Protein AF-A0A954WGR3-F1 (afdb_monomer_lite)

Secondary structure (DSSP, 8-state):
------S--S-EEEE-TTS-EEEEE--HHHHH-------EEEESTT--EE-SSPP---EEEEEEEEEEEEEE-TTS--EE-TTHHHH--B-EEEEEEEEEEEESSSSSSEEEEEETT---EEEETT-SSEEEE-TT--EEEEE-TTPPTT-EEEEEEEEEEEEESSTTSS-EE----S-EEEE-TTT--EEEEE-TT--B-EEEEEEETT-S-HHHHHHHHHHHHTTTT---HHHHHHHHHHHHHHHHHHHHHHHHHHHHHHHHHHHHHHHHHHHHHHHHHHHHHHHHHHHHHHHHHHHHHHHHHHHHHHHHHHHHHHHHS-GGGG--

Foldseek 3Di:
DADDDDWDPDFDWDQDPVRDIFGQDDTVCLQFFFFPWDDKAKFDDQQKGAAPDDWQDFFKFKKFKAWADKDKAPDFQKDAAPCQRHQFWFAAAWPLKKKFWFDPPLALAKGWIAIPPADTDIDGLVQRFDWHAHPVGGIGTIRSVGGHRRDGGMMTMHIKIWIERQVVPDTDIQPLASWDWHAHPVPRIIGTINRVRRTTGDMMMMGGQRRYTNVSLVVQLVCLVVVVVVDDPVVSVVSNVSSVVSNVSSVVSNVVVVVSSVVSVVVVVVVVVVVVVVVVVVVVVVVVVVVVVVVVVVVVVVVVVVVVVVVVVVVVVVVVPPPVVVPD

Radius of gyration: 45.19 Å; chains: 1; bounding box: 111×29×151 Å

Structure (mmCIF, N/CA/C/O backbone):
data_AF-A0A954WGR3-F1
#
_entry.id   AF-A0A954WGR3-F1
#
loop_
_atom_site.group_PDB
_atom_site.id
_atom_site.type_symbol
_atom_site.label_atom_id
_atom_site.label_alt_id
_atom_site.label_comp_id
_atom_site.label_asym_id
_atom_site.label_entity_id
_atom_site.label_seq_id
_atom_site.pdbx_PDB_ins_code
_atom_site.Cartn_x
_atom_site.Cartn_y
_atom_site.Cartn_z
_atom_site.occupancy
_atom_site.B_iso_or_equiv
_atom_site.auth_seq_id
_atom_site.auth_comp_id
_atom_site.auth_asym_id
_atom_site.auth_atom_id
_atom_site.pdbx_PDB_model_num
ATOM 1 N N . ALA A 1 1 ? 3.425 -11.396 11.056 1.00 39.94 1 ALA A N 1
ATOM 2 C CA . ALA A 1 1 ? 2.642 -12.042 12.135 1.00 39.94 1 ALA A CA 1
ATOM 3 C C . ALA A 1 1 ? 1.707 -11.014 12.764 1.00 39.94 1 ALA A C 1
ATOM 5 O O . ALA A 1 1 ? 2.189 -10.100 13.430 1.00 39.94 1 ALA A O 1
ATOM 6 N N . SER A 1 2 ? 0.406 -11.120 12.487 1.00 47.09 2 SER A N 1
ATOM 7 C CA . SER A 1 2 ? -0.645 -10.283 13.078 1.00 47.09 2 SER A CA 1
ATOM 8 C C . SER A 1 2 ? -0.845 -10.652 14.549 1.00 47.09 2 SER A C 1
ATOM 10 O O . SER A 1 2 ? -0.952 -11.840 14.871 1.00 47.09 2 SER A O 1
ATOM 12 N N . VAL A 1 3 ? -0.900 -9.668 15.447 1.00 57.84 3 VAL A N 1
ATOM 13 C CA . VAL A 1 3 ? -1.243 -9.923 16.850 1.00 57.84 3 VAL A CA 1
ATOM 14 C C . VAL A 1 3 ? -2.754 -10.127 16.923 1.00 57.84 3 VAL A C 1
ATOM 16 O O . VAL A 1 3 ? -3.523 -9.247 16.559 1.00 57.84 3 VAL A O 1
ATOM 19 N N . ARG A 1 4 ? -3.200 -11.311 17.351 1.00 60.81 4 ARG A N 1
ATOM 20 C CA . ARG A 1 4 ? -4.626 -11.586 17.553 1.00 60.81 4 ARG A CA 1
ATOM 21 C C . ARG A 1 4 ? -4.937 -11.471 19.035 1.00 60.81 4 ARG A C 1
ATOM 23 O O . ARG A 1 4 ? -4.489 -12.303 19.821 1.00 60.81 4 ARG A O 1
ATOM 30 N N . TYR A 1 5 ? -5.709 -10.455 19.404 1.00 64.75 5 TYR A N 1
ATOM 31 C CA . TYR A 1 5 ? -6.228 -10.327 20.761 1.00 64.75 5 TYR A CA 1
ATOM 32 C C . TYR A 1 5 ? -7.053 -11.573 21.137 1.00 64.75 5 TYR A C 1
ATOM 34 O O . TYR A 1 5 ? -7.952 -11.975 20.396 1.00 64.75 5 TYR A O 1
ATOM 42 N N . GLN A 1 6 ? -6.733 -12.191 22.278 1.00 61.72 6 GLN A N 1
ATOM 43 C CA . GLN A 1 6 ? -7.451 -13.334 22.851 1.00 61.72 6 GLN A CA 1
ATOM 44 C C . GLN A 1 6 ? -7.994 -12.965 24.233 1.00 61.72 6 GLN A C 1
ATOM 46 O O . GLN A 1 6 ? -7.444 -13.365 25.255 1.00 61.72 6 GLN A O 1
ATOM 51 N N . GLY A 1 7 ? -9.062 -12.177 24.281 1.00 63.97 7 GLY A N 1
ATOM 52 C CA . GLY A 1 7 ? -9.736 -11.888 25.544 1.00 63.97 7 GLY A CA 1
ATOM 53 C C . GLY A 1 7 ? -11.246 -11.848 25.413 1.00 63.97 7 GLY A C 1
ATOM 54 O O . GLY A 1 7 ? -11.808 -12.334 24.431 1.00 63.97 7 GLY A O 1
ATOM 55 N N . ALA A 1 8 ? -11.909 -11.332 26.446 1.00 63.97 8 ALA A N 1
ATOM 56 C CA . ALA A 1 8 ? -13.362 -11.337 26.518 1.00 63.97 8 ALA A CA 1
ATOM 57 C C . ALA A 1 8 ? -13.964 -10.511 25.372 1.00 63.97 8 ALA A C 1
ATOM 59 O O . ALA A 1 8 ? -13.593 -9.355 25.181 1.00 63.97 8 ALA A O 1
ATOM 60 N N . ASN A 1 9 ? -14.907 -11.115 24.643 1.00 63.75 9 ASN A N 1
ATOM 61 C CA . ASN A 1 9 ? -15.626 -10.505 23.515 1.00 63.75 9 ASN A CA 1
ATOM 62 C C . ASN A 1 9 ? -17.084 -10.163 23.862 1.00 63.75 9 ASN A C 1
ATOM 64 O O . ASN A 1 9 ? -17.840 -9.735 22.994 1.00 63.75 9 ASN A O 1
ATOM 68 N N . ILE A 1 10 ? -17.486 -10.411 25.109 1.00 62.50 10 ILE A N 1
ATOM 69 C CA . ILE A 1 10 ? -18.853 -10.261 25.601 1.00 62.50 10 ILE A CA 1
ATOM 70 C C . ILE A 1 10 ? -18.821 -9.234 26.726 1.00 62.50 10 ILE A C 1
ATOM 72 O O . ILE A 1 10 ? -18.030 -9.380 27.660 1.00 62.50 10 ILE A O 1
ATOM 76 N N . ARG A 1 11 ? -19.669 -8.206 26.627 1.00 67.69 11 ARG A N 1
ATOM 77 C CA . ARG A 1 11 ? -19.902 -7.284 27.738 1.00 67.69 11 ARG A CA 1
ATOM 78 C C . ARG A 1 11 ? -20.585 -8.029 28.876 1.00 67.69 11 ARG A C 1
ATOM 80 O O . ARG A 1 11 ? -21.544 -8.765 28.650 1.00 67.69 11 ARG A O 1
ATOM 87 N N . GLY A 1 12 ? -20.111 -7.827 30.097 1.00 64.94 12 GLY A N 1
ATOM 88 C CA . GLY A 1 12 ? -20.846 -8.266 31.279 1.00 64.94 12 GLY A CA 1
ATOM 89 C C . GLY A 1 12 ? -21.925 -7.241 31.593 1.00 64.94 12 GLY A C 1
ATOM 90 O O . GLY A 1 12 ? -21.593 -6.078 31.787 1.00 64.94 12 GLY A O 1
ATOM 91 N N . THR A 1 13 ? -23.188 -7.650 31.656 1.00 69.81 13 THR A N 1
ATOM 92 C CA . THR A 1 13 ? -24.300 -6.776 32.056 1.00 69.81 13 THR A CA 1
ATOM 93 C C . THR A 1 13 ? -24.925 -7.298 33.340 1.00 69.81 13 THR A C 1
ATOM 95 O O . THR A 1 13 ? -25.226 -8.488 33.439 1.00 69.81 13 THR A O 1
ATOM 98 N N . ILE A 1 14 ? -25.166 -6.418 34.306 1.00 67.31 14 ILE A N 1
ATOM 99 C CA . ILE A 1 14 ? -25.937 -6.725 35.509 1.00 67.31 14 ILE A CA 1
ATOM 100 C C . ILE A 1 14 ? -27.328 -6.128 35.319 1.00 67.31 14 ILE A C 1
ATOM 102 O O . ILE A 1 14 ? -27.492 -4.911 35.263 1.00 67.31 14 ILE A O 1
ATOM 106 N N . THR A 1 15 ? -28.343 -6.981 35.200 1.00 62.38 15 THR A N 1
ATOM 107 C CA . THR A 1 15 ? -29.739 -6.538 35.132 1.00 62.38 15 THR A CA 1
ATOM 108 C C . THR A 1 15 ? -30.273 -6.338 36.545 1.00 62.38 15 THR A C 1
ATOM 110 O O . THR A 1 15 ? -30.294 -7.267 37.351 1.00 62.38 15 THR A O 1
ATOM 113 N N . THR A 1 16 ? -30.708 -5.120 36.852 1.00 63.44 16 THR A N 1
ATOM 114 C CA . THR A 1 16 ? -31.350 -4.788 38.128 1.00 63.44 16 THR A CA 1
ATOM 115 C C . THR A 1 16 ? -32.845 -5.121 38.091 1.00 63.44 16 THR A C 1
ATOM 117 O O . THR A 1 16 ? -33.466 -5.199 37.028 1.00 63.44 16 THR A O 1
ATOM 120 N N . THR A 1 17 ? -33.454 -5.302 39.263 1.00 53.59 17 THR A N 1
ATOM 121 C CA . THR A 1 17 ? -34.867 -5.688 39.448 1.00 53.59 17 THR A CA 1
ATOM 122 C C . THR A 1 17 ? -35.885 -4.694 38.871 1.00 53.59 17 THR A C 1
ATOM 124 O O . THR A 1 17 ? -37.052 -5.048 38.729 1.00 53.59 17 THR A O 1
ATOM 127 N N . SER A 1 18 ? -35.469 -3.477 38.501 1.00 56.28 18 SER A N 1
ATOM 128 C CA . SER A 1 18 ? -36.304 -2.465 37.835 1.00 56.28 18 SER A CA 1
ATOM 129 C C . SER A 1 18 ? -36.232 -2.503 36.300 1.00 56.28 18 SER A C 1
ATOM 131 O O . SER A 1 18 ? -36.841 -1.663 35.640 1.00 56.28 18 SER A O 1
ATOM 133 N N . GLY A 1 19 ? -35.493 -3.454 35.715 1.00 55.12 19 GLY A N 1
ATOM 134 C CA . GLY A 1 19 ? -35.286 -3.555 34.266 1.00 55.12 19 GLY A CA 1
ATOM 135 C C . GLY A 1 19 ? -34.152 -2.675 33.726 1.00 55.12 19 GLY A C 1
ATOM 136 O O . GLY A 1 19 ? -33.850 -2.745 32.536 1.00 55.12 19 GLY A O 1
ATOM 137 N N . ALA A 1 20 ? -33.483 -1.886 34.576 1.00 56.47 20 ALA A N 1
ATOM 138 C CA . ALA A 1 20 ? -32.269 -1.169 34.195 1.00 56.47 20 ALA A CA 1
ATOM 139 C C . ALA A 1 20 ? -31.078 -2.141 34.154 1.00 56.47 20 ALA A C 1
ATOM 141 O O . ALA A 1 20 ? -30.827 -2.861 35.123 1.00 56.47 20 ALA A O 1
ATOM 142 N N . SER A 1 21 ? -30.358 -2.181 33.032 1.00 59.25 21 SER A N 1
ATOM 143 C CA . SER A 1 21 ? -29.122 -2.960 32.897 1.00 59.25 21 SER A CA 1
ATOM 144 C C . SER A 1 21 ? -27.917 -2.046 33.055 1.00 59.25 21 SER A C 1
ATOM 146 O O . SER A 1 21 ? -27.887 -0.965 32.472 1.00 59.25 21 SER A O 1
ATOM 148 N N . ILE A 1 22 ? -26.949 -2.483 33.854 1.00 65.38 22 ILE A N 1
ATOM 149 C CA . ILE A 1 22 ? -25.690 -1.784 34.094 1.00 65.38 22 ILE A CA 1
ATOM 150 C C . ILE A 1 22 ? -24.572 -2.585 33.425 1.00 65.38 22 ILE A C 1
ATOM 152 O O . ILE A 1 22 ? -24.400 -3.772 33.715 1.00 65.38 22 ILE A O 1
ATOM 156 N N . ASP A 1 23 ? -23.819 -1.944 32.533 1.00 68.06 23 ASP A N 1
ATOM 157 C CA . ASP A 1 23 ? -22.647 -2.542 31.894 1.00 68.06 23 ASP A CA 1
ATOM 158 C C . ASP A 1 23 ? -21.524 -2.656 32.940 1.00 68.06 23 ASP A C 1
ATOM 160 O O . ASP A 1 23 ? -20.954 -1.670 33.390 1.00 68.06 23 ASP A O 1
ATOM 164 N N . SER A 1 24 ? -21.229 -3.878 33.376 1.00 65.00 24 SER A N 1
ATOM 165 C CA . SER A 1 24 ? -20.269 -4.183 34.442 1.00 65.00 24 SER A CA 1
ATOM 166 C C . SER A 1 24 ? -18.859 -4.462 33.918 1.00 65.00 24 SER A C 1
ATOM 168 O O . SER A 1 24 ? -17.897 -4.304 34.669 1.00 65.00 24 SER A O 1
ATOM 170 N N . LEU A 1 25 ? -18.714 -4.917 32.668 1.00 68.62 25 LEU A N 1
ATOM 171 C CA . LEU A 1 25 ? -17.423 -5.310 32.098 1.00 68.62 25 LEU A CA 1
ATOM 172 C C . LEU A 1 25 ? -17.326 -4.893 30.631 1.00 68.62 25 LEU A C 1
ATOM 174 O O . LEU A 1 25 ? -18.066 -5.405 29.788 1.00 68.62 25 LEU A O 1
ATOM 178 N N . TYR A 1 26 ? -16.360 -4.024 30.336 1.00 74.69 26 TYR A N 1
ATOM 179 C CA . TYR A 1 26 ? -15.948 -3.709 28.972 1.00 74.69 26 TYR A CA 1
ATOM 180 C C . TYR A 1 26 ? -15.096 -4.843 28.408 1.00 74.69 26 TYR A C 1
ATOM 182 O O . TYR A 1 26 ? -14.274 -5.447 29.102 1.00 74.69 26 TYR A O 1
ATOM 190 N N . THR A 1 27 ? -15.276 -5.130 27.125 1.00 80.06 27 THR A N 1
ATOM 191 C CA . THR A 1 27 ? -14.452 -6.112 26.423 1.00 80.06 27 THR A CA 1
ATOM 192 C C . THR A 1 27 ? -13.062 -5.536 26.191 1.00 80.06 27 THR A C 1
ATOM 194 O O . THR A 1 27 ? -12.911 -4.351 25.902 1.00 80.06 27 THR A O 1
ATOM 197 N N . GLY A 1 28 ? -12.008 -6.354 26.243 1.00 75.50 28 GLY A N 1
ATOM 198 C CA . GLY A 1 28 ? -10.681 -5.814 25.931 1.00 75.50 28 GLY A CA 1
ATOM 199 C C . GLY A 1 28 ? -10.523 -5.435 24.458 1.00 75.50 28 GLY A C 1
ATOM 200 O O . GLY A 1 28 ? -9.640 -4.654 24.130 1.00 75.50 28 GLY A O 1
ATOM 201 N N . ARG A 1 29 ? -11.426 -5.886 23.578 1.00 76.62 29 ARG A N 1
ATOM 202 C CA . ARG A 1 29 ? -11.559 -5.304 22.241 1.00 76.62 29 ARG A CA 1
ATOM 203 C C . ARG A 1 29 ? -11.936 -3.824 22.310 1.00 76.62 29 ARG A C 1
ATOM 205 O O . ARG A 1 29 ? -11.296 -3.027 21.649 1.00 76.62 29 ARG A O 1
ATOM 212 N N . GLU A 1 30 ? -12.919 -3.444 23.117 1.00 79.00 30 GLU A N 1
ATOM 213 C CA . GLU A 1 30 ? -13.289 -2.029 23.282 1.00 79.00 30 GLU A CA 1
ATOM 214 C C . GLU A 1 30 ? -12.153 -1.217 23.904 1.00 79.00 30 GLU A C 1
ATOM 216 O O . GLU A 1 30 ? -11.924 -0.079 23.510 1.00 79.00 30 GLU A O 1
ATOM 221 N N . ILE A 1 31 ? -11.393 -1.823 24.820 1.00 82.56 31 ILE A N 1
ATOM 222 C CA . ILE A 1 31 ? -10.270 -1.164 25.498 1.00 82.56 31 ILE A CA 1
ATOM 223 C C . ILE A 1 31 ? -9.074 -0.963 24.559 1.00 82.56 31 ILE A C 1
ATOM 225 O O . ILE A 1 31 ? -8.501 0.125 24.505 1.00 82.56 31 ILE A O 1
ATOM 229 N N . PHE A 1 32 ? -8.689 -2.001 23.816 1.00 83.25 32 PHE A N 1
ATOM 230 C CA . PHE A 1 32 ? -7.425 -2.039 23.074 1.00 83.25 32 PHE A CA 1
ATOM 231 C C . PHE A 1 32 ? -7.581 -1.903 21.553 1.00 83.25 32 PHE A C 1
ATOM 233 O O . PHE A 1 32 ? -6.576 -1.754 20.861 1.00 83.25 32 PHE A O 1
ATOM 240 N N . GLN A 1 33 ? -8.808 -1.936 21.026 1.00 77.31 33 GLN A N 1
ATOM 241 C CA . GLN A 1 33 ? -9.132 -1.744 19.607 1.00 77.31 33 GLN A CA 1
ATOM 242 C C . GLN A 1 33 ? -10.078 -0.546 19.455 1.00 77.31 33 GLN A C 1
ATOM 244 O O . GLN A 1 33 ? -11.243 -0.687 19.085 1.00 77.31 33 GLN A O 1
ATOM 249 N N . SER A 1 34 ? -9.574 0.647 19.772 1.00 67.94 34 SER A N 1
ATOM 250 C CA . SER A 1 34 ? -10.261 1.893 19.424 1.00 67.94 34 SER A CA 1
ATOM 251 C C . SER A 1 34 ? -10.003 2.211 17.961 1.00 67.94 34 SER A C 1
ATOM 253 O O . SER A 1 34 ? -8.848 2.250 17.548 1.00 67.94 34 SER A O 1
ATOM 255 N N . GLN A 1 35 ? -11.060 2.423 17.181 1.00 64.81 35 GLN A N 1
ATOM 256 C CA . GLN A 1 35 ? -10.948 2.718 15.755 1.00 64.81 35 GLN A CA 1
ATOM 257 C C . GLN A 1 35 ? -11.309 4.179 15.496 1.00 64.81 35 GLN A C 1
ATOM 259 O O . GLN A 1 35 ? -12.418 4.488 15.066 1.00 64.81 35 GLN A O 1
ATOM 264 N N . SER A 1 36 ? -10.365 5.084 15.748 1.00 78.12 36 SER A N 1
ATOM 265 C CA . SER A 1 36 ? -10.420 6.427 15.164 1.00 78.12 36 SER A CA 1
ATOM 266 C C . SER A 1 36 ? -9.626 6.389 13.863 1.00 78.12 36 SER A C 1
ATOM 268 O O . SER A 1 36 ? -8.436 6.704 13.844 1.00 78.12 36 SER A O 1
ATOM 270 N N . ARG A 1 37 ? -10.270 5.890 12.797 1.00 86.00 37 ARG A N 1
ATOM 271 C CA . ARG A 1 37 ? -9.647 5.728 11.475 1.00 86.00 37 ARG A CA 1
ATOM 272 C C . ARG A 1 37 ? -9.140 7.087 10.987 1.00 86.00 37 ARG A C 1
ATOM 274 O O . ARG A 1 37 ? -9.929 8.011 10.811 1.00 86.00 37 ARG A O 1
ATOM 281 N N . GLY A 1 38 ? -7.832 7.178 10.780 1.00 84.88 38 GLY A N 1
ATOM 282 C CA . GLY A 1 38 ? -7.187 8.277 10.074 1.00 84.88 38 GLY A CA 1
ATOM 283 C C . GLY A 1 38 ? -6.963 7.939 8.603 1.00 84.88 38 GLY A C 1
ATOM 284 O O . GLY A 1 38 ? -7.452 6.922 8.104 1.00 84.88 38 GLY A O 1
ATOM 285 N N . ASP A 1 39 ? -6.184 8.782 7.934 1.00 86.88 39 ASP A N 1
ATOM 286 C CA . ASP A 1 39 ? -5.854 8.596 6.525 1.00 86.88 39 ASP A CA 1
ATOM 287 C C . ASP A 1 39 ? -4.996 7.340 6.313 1.00 86.88 39 ASP A C 1
ATOM 289 O O . ASP A 1 39 ? -4.098 7.014 7.108 1.00 86.88 39 ASP A O 1
ATOM 293 N N . THR A 1 40 ? -5.287 6.635 5.220 1.00 91.56 40 THR A N 1
ATOM 294 C CA . THR A 1 40 ? -4.431 5.567 4.707 1.00 91.56 40 THR A CA 1
ATOM 295 C C . THR A 1 40 ? -3.154 6.183 4.157 1.00 91.56 40 THR A C 1
ATOM 297 O O . THR A 1 40 ? -3.177 7.257 3.564 1.00 91.56 40 THR A O 1
ATOM 300 N N . ILE A 1 41 ? -2.028 5.506 4.354 1.00 90.50 41 ILE A N 1
ATOM 301 C CA . ILE A 1 41 ? -0.722 5.952 3.878 1.00 90.50 41 ILE A CA 1
ATOM 302 C C . ILE A 1 41 ? -0.089 4.806 3.098 1.00 90.50 41 ILE A C 1
ATOM 304 O O . ILE A 1 41 ? -0.081 3.670 3.570 1.00 90.50 41 ILE A O 1
ATOM 308 N N . VAL A 1 42 ? 0.461 5.106 1.923 1.00 92.12 42 VAL A N 1
ATOM 309 C CA . VAL A 1 42 ? 1.245 4.162 1.119 1.00 92.12 42 VAL A CA 1
ATOM 310 C C . VAL A 1 42 ? 2.692 4.642 1.095 1.00 92.12 42 VAL A C 1
ATOM 312 O O . VAL A 1 42 ? 2.953 5.809 0.819 1.00 92.12 42 VAL A O 1
ATOM 315 N N . LEU A 1 43 ? 3.626 3.753 1.425 1.00 88.38 43 LEU A N 1
ATOM 316 C CA . LEU A 1 43 ? 5.060 4.034 1.500 1.00 88.38 43 LEU A CA 1
ATOM 317 C C . LEU A 1 43 ? 5.824 3.024 0.652 1.00 88.38 43 LEU A C 1
ATOM 319 O O . LEU A 1 43 ? 5.626 1.821 0.806 1.00 88.38 43 LEU A O 1
ATOM 323 N N . GLY A 1 44 ? 6.733 3.489 -0.195 1.00 86.69 44 GLY A N 1
ATOM 324 C CA . GLY A 1 44 ? 7.589 2.628 -1.003 1.00 86.69 44 GLY A CA 1
ATOM 325 C C . GLY A 1 44 ? 7.969 3.272 -2.329 1.00 86.69 44 GLY A C 1
ATOM 326 O O . GLY A 1 44 ? 7.461 4.326 -2.702 1.00 86.69 44 GLY A O 1
ATOM 327 N N . ASN A 1 45 ? 8.845 2.596 -3.067 1.00 87.62 45 ASN A N 1
ATOM 328 C CA . ASN A 1 45 ? 9.447 3.140 -4.289 1.00 87.62 45 ASN A CA 1
ATOM 329 C C . ASN A 1 45 ? 8.722 2.698 -5.568 1.00 87.62 45 ASN A C 1
ATOM 331 O O . ASN A 1 45 ? 9.232 2.901 -6.665 1.00 87.62 45 ASN A O 1
ATOM 335 N N . THR A 1 46 ? 7.557 2.057 -5.445 1.00 92.62 46 THR A N 1
ATOM 336 C CA . THR A 1 46 ? 6.776 1.585 -6.599 1.00 92.62 46 THR A CA 1
ATOM 337 C C . THR A 1 46 ? 6.053 2.723 -7.318 1.00 92.62 46 THR A C 1
ATOM 339 O O . THR A 1 46 ? 5.729 2.582 -8.494 1.00 92.62 46 THR A O 1
ATOM 342 N N . GLY A 1 47 ? 5.808 3.841 -6.621 1.00 92.56 47 GLY A N 1
ATOM 343 C CA . GLY A 1 47 ? 4.990 4.960 -7.099 1.00 92.56 47 GLY A CA 1
ATOM 344 C C . GLY A 1 47 ? 3.488 4.798 -6.831 1.00 92.56 47 GLY A C 1
ATOM 345 O O . GLY A 1 47 ? 2.695 5.636 -7.248 1.00 92.56 47 GLY A O 1
ATOM 346 N N . ALA A 1 48 ? 3.088 3.738 -6.118 1.00 95.62 48 ALA A N 1
ATOM 347 C CA . ALA A 1 48 ? 1.710 3.561 -5.675 1.00 95.62 48 ALA A CA 1
ATOM 348 C C . ALA A 1 48 ? 1.325 4.637 -4.650 1.00 95.62 48 ALA A C 1
ATOM 350 O O . ALA A 1 48 ? 2.078 4.904 -3.711 1.00 95.62 48 ALA A O 1
ATOM 351 N N . ALA A 1 49 ? 0.132 5.207 -4.801 1.00 95.56 49 ALA A N 1
ATOM 352 C CA . ALA A 1 49 ? -0.412 6.198 -3.881 1.00 95.56 49 ALA A CA 1
ATOM 353 C C . ALA A 1 49 ? -1.802 5.786 -3.374 1.00 95.56 49 ALA A C 1
ATOM 355 O O . ALA A 1 49 ? -2.367 4.765 -3.770 1.00 95.56 49 ALA A O 1
ATOM 356 N N . VAL A 1 50 ? -2.338 6.562 -2.434 1.00 94.88 50 VAL A N 1
ATOM 357 C CA . VAL A 1 50 ? -3.660 6.321 -1.845 1.00 94.88 50 VAL A CA 1
ATOM 358 C C . VAL A 1 50 ? -4.737 6.673 -2.870 1.00 94.88 50 VAL A C 1
ATOM 360 O O . VAL A 1 50 ? -4.676 7.735 -3.487 1.00 94.88 50 VAL A O 1
ATOM 363 N N . GLY A 1 51 ? -5.720 5.789 -3.044 1.00 94.19 51 GLY A N 1
ATOM 364 C CA . GLY A 1 51 ? -6.870 6.035 -3.907 1.00 94.19 51 GLY A CA 1
ATOM 365 C C . GLY A 1 51 ? -7.832 7.090 -3.348 1.00 94.19 51 GLY A C 1
ATOM 366 O O . GLY A 1 51 ? -7.674 7.623 -2.253 1.00 94.19 51 GLY A O 1
ATOM 367 N N . THR A 1 52 ? -8.883 7.387 -4.108 1.00 91.81 52 THR A N 1
ATOM 368 C CA . THR A 1 52 ? -9.884 8.409 -3.742 1.00 91.81 52 THR A CA 1
ATOM 369 C C . THR A 1 52 ? -11.030 7.871 -2.881 1.00 91.81 52 THR A C 1
ATOM 371 O O . THR A 1 52 ? -11.752 8.653 -2.260 1.00 91.81 52 THR A O 1
ATOM 374 N N . ALA A 1 53 ? -11.227 6.552 -2.852 1.00 91.38 53 ALA A N 1
ATOM 375 C CA . ALA A 1 53 ? -12.284 5.900 -2.088 1.00 91.38 53 ALA A CA 1
ATOM 376 C C . ALA A 1 53 ? -11.805 5.424 -0.706 1.00 91.38 53 ALA A C 1
ATOM 378 O O . ALA A 1 53 ? -10.620 5.229 -0.462 1.00 91.38 53 ALA A O 1
ATOM 379 N N . ALA A 1 54 ? -12.760 5.223 0.206 1.00 90.06 54 ALA A N 1
ATOM 380 C CA . ALA A 1 54 ? -12.472 4.787 1.567 1.00 90.06 54 ALA A CA 1
ATOM 381 C C . ALA A 1 54 ? -12.034 3.315 1.628 1.00 90.06 54 ALA A C 1
ATOM 383 O O . ALA A 1 54 ? -12.651 2.438 1.017 1.00 90.06 54 ALA A O 1
ATOM 384 N N . ASP A 1 55 ? -11.020 3.048 2.447 1.00 93.25 55 ASP A N 1
ATOM 385 C CA . ASP A 1 55 ? -10.498 1.705 2.690 1.00 93.25 55 ASP A CA 1
ATOM 386 C C . ASP A 1 55 ? -11.189 1.020 3.869 1.00 93.25 55 ASP A C 1
ATOM 388 O O . ASP A 1 55 ? -11.620 1.658 4.834 1.00 93.25 55 ASP A O 1
ATOM 392 N N . SER A 1 56 ? -11.237 -0.312 3.829 1.00 91.75 56 SER A N 1
ATOM 393 C CA . SER A 1 56 ? -11.692 -1.140 4.959 1.00 91.75 56 SER A CA 1
ATOM 394 C C . SER A 1 56 ? -10.557 -1.888 5.655 1.00 91.75 56 SER A C 1
ATOM 396 O O . SER A 1 56 ? -10.797 -2.567 6.654 1.00 91.75 56 SER A O 1
ATOM 398 N N . GLY A 1 57 ? -9.321 -1.726 5.174 1.00 87.25 57 GLY A N 1
ATOM 399 C CA . GLY A 1 57 ? -8.133 -2.306 5.787 1.00 87.25 57 GLY A CA 1
ATOM 400 C C . GLY A 1 57 ? -7.940 -1.902 7.249 1.00 87.25 57 GLY A C 1
ATOM 401 O O . GLY A 1 57 ? -8.424 -0.849 7.692 1.00 87.25 57 GLY A O 1
ATOM 402 N N . VAL A 1 58 ? -7.256 -2.768 8.003 1.00 87.19 58 VAL A N 1
ATOM 403 C CA . VAL A 1 58 ? -6.971 -2.589 9.435 1.00 87.19 58 VAL A CA 1
ATOM 404 C C . VAL A 1 58 ? -5.491 -2.837 9.716 1.00 87.19 58 VAL A C 1
ATOM 406 O O . VAL A 1 58 ? -4.933 -3.851 9.304 1.00 87.19 58 VAL A O 1
ATOM 409 N N . GLY A 1 59 ? -4.858 -1.936 10.466 1.00 86.69 59 GLY A N 1
ATOM 410 C CA . GLY A 1 59 ? -3.446 -2.023 10.822 1.00 86.69 59 GLY A CA 1
ATOM 411 C C . GLY A 1 59 ? -2.537 -1.673 9.650 1.00 86.69 59 GLY A C 1
ATOM 412 O O . GLY A 1 59 ? -2.369 -0.502 9.327 1.00 86.69 59 GLY A O 1
ATOM 413 N N . GLY A 1 60 ? -1.931 -2.677 9.023 1.00 87.94 60 GLY A N 1
ATOM 414 C CA . GLY A 1 60 ? -1.100 -2.476 7.839 1.00 87.94 60 GLY A CA 1
ATOM 415 C C . GLY A 1 60 ? -1.077 -3.707 6.944 1.00 87.94 60 GLY A C 1
ATOM 416 O O . GLY A 1 60 ? -1.295 -4.824 7.414 1.00 87.94 60 GLY A O 1
ATOM 417 N N . ALA A 1 61 ? -0.802 -3.481 5.667 1.00 90.19 61 ALA A N 1
ATOM 418 C CA . ALA A 1 61 ? -0.707 -4.497 4.629 1.00 90.19 61 ALA A CA 1
ATOM 419 C C . ALA A 1 61 ? 0.524 -4.239 3.751 1.00 90.19 61 ALA A C 1
ATOM 421 O O . ALA A 1 61 ? 1.009 -3.112 3.660 1.00 90.19 61 ALA A O 1
ATOM 422 N N . THR A 1 62 ? 1.024 -5.279 3.091 1.00 92.31 62 THR A N 1
ATOM 423 C CA . THR A 1 62 ? 2.042 -5.131 2.047 1.00 92.31 62 THR A CA 1
ATOM 424 C C . THR A 1 62 ? 1.339 -5.143 0.699 1.00 92.31 62 THR A C 1
ATOM 426 O O . THR A 1 62 ? 0.684 -6.124 0.356 1.00 92.31 62 THR A O 1
ATOM 429 N N . LEU A 1 63 ? 1.477 -4.063 -0.062 1.00 95.56 63 LEU A N 1
ATOM 430 C CA . LEU A 1 63 ? 1.087 -4.000 -1.462 1.00 95.56 63 LEU A CA 1
ATOM 431 C C . LEU A 1 63 ? 2.226 -4.570 -2.310 1.00 95.56 63 LEU A C 1
ATOM 433 O O . LEU A 1 63 ? 3.300 -3.979 -2.400 1.00 95.56 63 LEU A O 1
ATOM 437 N N . SER A 1 64 ? 1.980 -5.711 -2.937 1.00 95.62 64 SER A N 1
ATOM 438 C CA . SER A 1 64 ? 2.863 -6.296 -3.935 1.00 95.62 64 SER A CA 1
ATOM 439 C C . SER A 1 64 ? 2.500 -5.757 -5.314 1.00 95.62 64 SER A C 1
ATOM 441 O O . SER A 1 64 ? 1.349 -5.848 -5.748 1.00 95.62 64 SER A O 1
ATOM 443 N N . VAL A 1 65 ? 3.493 -5.191 -5.990 1.00 96.88 65 VAL A N 1
ATOM 444 C CA . VAL A 1 65 ? 3.419 -4.706 -7.364 1.00 96.88 65 VAL A CA 1
ATOM 445 C C . VAL A 1 65 ? 4.327 -5.601 -8.201 1.00 96.88 65 VAL A C 1
ATOM 447 O O . VAL A 1 65 ? 5.551 -5.498 -8.127 1.00 96.88 65 VAL A O 1
ATOM 450 N N . ALA A 1 66 ? 3.740 -6.501 -8.982 1.00 95.62 66 ALA A N 1
ATOM 451 C CA . ALA A 1 66 ? 4.489 -7.466 -9.782 1.00 95.62 66 ALA A CA 1
ATOM 452 C C . ALA A 1 66 ? 4.485 -7.079 -11.262 1.00 95.62 66 ALA A C 1
ATOM 454 O O . ALA A 1 66 ? 3.458 -6.666 -11.793 1.00 95.62 66 ALA A O 1
ATOM 455 N N . HIS A 1 67 ? 5.620 -7.254 -11.933 1.00 96.38 67 HIS A N 1
ATOM 456 C CA . HIS A 1 67 ? 5.708 -7.159 -13.386 1.00 96.38 67 HIS A CA 1
ATOM 457 C C . HIS A 1 67 ? 5.094 -8.400 -14.057 1.00 96.38 67 HIS A C 1
ATOM 459 O O . HIS A 1 67 ? 5.120 -9.493 -13.492 1.00 96.38 67 HIS A O 1
ATOM 465 N N . THR A 1 68 ? 4.533 -8.233 -15.257 1.00 94.94 68 THR A N 1
ATOM 466 C CA . THR A 1 68 ? 3.962 -9.339 -16.044 1.00 94.94 68 THR A CA 1
ATOM 467 C C . THR A 1 68 ? 4.445 -9.363 -17.486 1.00 94.94 68 THR A C 1
ATOM 469 O O . THR A 1 68 ? 4.816 -10.427 -17.979 1.00 94.94 68 THR A O 1
ATOM 472 N N . SER A 1 69 ? 4.451 -8.222 -18.178 1.00 95.38 69 SER A N 1
ATOM 473 C CA . SER A 1 69 ? 4.993 -8.149 -19.533 1.00 95.38 69 SER A CA 1
ATOM 474 C C . SER A 1 69 ? 5.479 -6.757 -19.904 1.00 95.38 69 SER A C 1
ATOM 476 O O . SER A 1 69 ? 4.844 -5.755 -19.562 1.00 95.38 69 SER A O 1
ATOM 478 N N . THR A 1 70 ? 6.560 -6.741 -20.678 1.00 96.19 70 THR A N 1
ATOM 479 C CA . THR A 1 70 ? 7.134 -5.552 -21.297 1.00 96.19 70 THR A CA 1
ATOM 480 C C . THR A 1 70 ? 6.843 -5.573 -22.789 1.00 96.19 70 THR A C 1
ATOM 482 O O . THR A 1 70 ? 6.838 -6.624 -23.430 1.00 96.19 70 THR A O 1
ATOM 485 N N . SER A 1 71 ? 6.613 -4.405 -23.369 1.00 95.06 71 SER A N 1
ATOM 486 C CA . SER A 1 71 ? 6.551 -4.223 -24.816 1.00 95.06 71 SER A CA 1
ATOM 487 C C . SER A 1 71 ? 7.233 -2.921 -25.216 1.00 95.06 71 SER A C 1
ATOM 489 O O . SER A 1 71 ? 7.340 -1.991 -24.416 1.00 95.06 71 SER A O 1
ATOM 491 N N . PHE A 1 72 ? 7.698 -2.865 -26.460 1.00 95.69 72 PHE A N 1
ATOM 492 C CA . PHE A 1 72 ? 8.454 -1.738 -26.996 1.00 95.69 72 PHE A CA 1
ATOM 493 C C . PHE A 1 72 ? 7.713 -1.103 -28.165 1.00 95.69 72 PHE A C 1
ATOM 495 O O . PHE A 1 72 ? 7.062 -1.795 -28.955 1.00 95.69 72 PHE A O 1
ATOM 502 N N . ALA A 1 73 ? 7.834 0.216 -28.298 1.00 94.50 73 ALA A N 1
ATOM 503 C CA . ALA A 1 73 ? 7.339 0.923 -29.467 1.00 94.50 73 ALA A CA 1
ATOM 504 C C . ALA A 1 73 ? 7.976 0.371 -30.755 1.00 94.50 73 ALA A C 1
ATOM 506 O O . ALA A 1 73 ? 9.173 0.082 -30.824 1.00 94.50 73 ALA A O 1
ATOM 507 N N . ALA A 1 74 ? 7.160 0.225 -31.798 1.00 90.56 74 ALA A N 1
ATOM 508 C CA . ALA A 1 74 ? 7.615 -0.299 -33.079 1.00 90.56 74 ALA A CA 1
ATOM 509 C C . ALA A 1 74 ? 8.627 0.643 -33.762 1.00 90.56 74 ALA A C 1
ATOM 511 O O . ALA A 1 74 ? 8.569 1.861 -33.607 1.00 90.56 74 ALA A O 1
ATOM 512 N N . GLY A 1 75 ? 9.510 0.074 -34.588 1.00 88.62 75 GLY A N 1
ATOM 513 C CA . GLY A 1 75 ? 10.441 0.814 -35.454 1.00 88.62 75 GLY A CA 1
ATOM 514 C C . GLY A 1 75 ? 11.920 0.550 -35.165 1.00 88.62 75 GLY A C 1
ATOM 515 O O . GLY A 1 75 ? 12.721 0.501 -36.097 1.00 88.62 75 GLY A O 1
ATOM 516 N N . SER A 1 76 ? 12.277 0.293 -33.907 1.00 91.75 76 SER A N 1
ATOM 517 C CA . SER A 1 76 ? 13.660 -0.007 -33.506 1.00 91.75 76 SER A CA 1
ATOM 518 C C . SER A 1 76 ? 14.086 -1.450 -33.758 1.00 91.75 76 SER A C 1
ATOM 520 O O . SER A 1 76 ? 15.277 -1.712 -33.881 1.00 91.75 76 SER A O 1
ATOM 522 N N . GLY A 1 77 ? 13.129 -2.381 -33.826 1.00 92.94 77 GLY A N 1
ATOM 523 C CA . GLY A 1 77 ? 13.403 -3.814 -33.961 1.00 92.94 77 GLY A CA 1
ATOM 524 C C . GLY A 1 77 ? 13.866 -4.492 -32.665 1.00 92.94 77 GLY A C 1
ATOM 525 O O . GLY A 1 77 ? 14.178 -5.678 -32.685 1.00 92.94 77 GLY A O 1
ATOM 526 N N . VAL A 1 78 ? 13.888 -3.768 -31.539 1.00 95.81 78 VAL A N 1
ATOM 527 C CA . VAL A 1 78 ? 14.160 -4.360 -30.223 1.00 95.81 78 VAL A CA 1
ATOM 528 C C . VAL A 1 78 ? 12.998 -5.257 -29.796 1.00 95.81 78 VAL A C 1
ATOM 530 O O . VAL A 1 78 ? 11.826 -4.911 -29.973 1.00 95.81 78 VAL A O 1
ATOM 533 N N . LEU A 1 79 ? 13.329 -6.419 -29.245 1.00 96.19 79 LEU A N 1
ATOM 534 C CA . LEU A 1 79 ? 12.380 -7.419 -28.773 1.00 96.19 79 LEU A CA 1
ATOM 535 C C . LEU A 1 79 ? 12.567 -7.659 -27.269 1.00 96.19 79 LEU A C 1
ATOM 537 O O . LEU A 1 7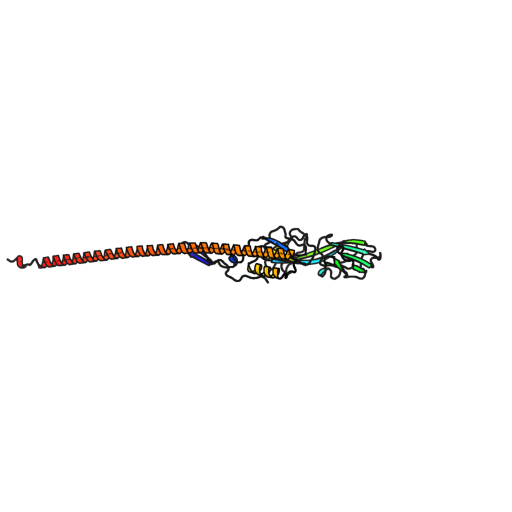9 ? 13.550 -7.235 -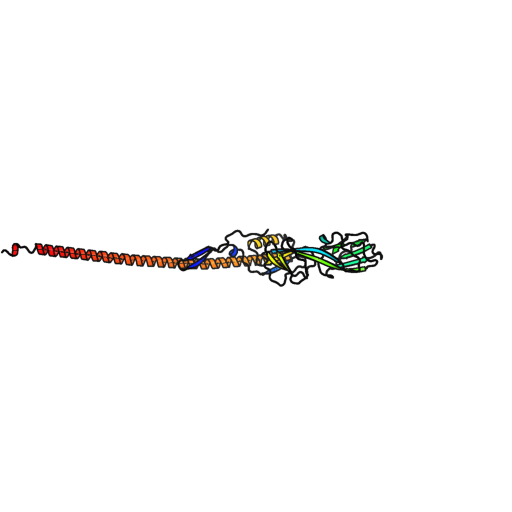26.660 1.00 96.19 79 LEU A O 1
ATOM 541 N N . THR A 1 80 ? 11.598 -8.326 -26.648 1.00 96.12 80 THR A N 1
ATOM 542 C CA . THR A 1 80 ? 11.669 -8.727 -25.235 1.00 96.12 80 THR A CA 1
ATOM 543 C C . THR A 1 80 ? 12.687 -9.839 -25.048 1.00 96.12 80 THR A C 1
ATOM 545 O O . THR A 1 80 ? 12.600 -10.861 -25.730 1.00 96.12 80 THR A O 1
ATOM 548 N N . GLY A 1 81 ? 13.605 -9.664 -24.097 1.00 95.44 81 GLY A N 1
ATOM 549 C CA . GLY A 1 81 ? 14.559 -10.703 -23.723 1.00 95.44 81 GLY A CA 1
ATOM 550 C C . GLY A 1 81 ? 13.882 -11.901 -23.055 1.00 95.44 81 GLY A C 1
ATOM 551 O O . GLY A 1 81 ? 12.753 -11.807 -22.565 1.00 95.44 81 GLY A O 1
ATOM 552 N N . THR A 1 82 ? 14.578 -13.038 -23.008 1.00 94.31 82 THR A N 1
ATOM 553 C CA . THR A 1 82 ? 14.022 -14.292 -22.466 1.00 94.31 82 THR A CA 1
ATOM 554 C C . THR A 1 82 ? 13.568 -14.189 -21.010 1.00 94.31 82 THR A C 1
ATOM 556 O O . THR A 1 82 ? 12.596 -14.844 -20.639 1.00 94.31 82 THR A O 1
ATOM 559 N N . ASP A 1 83 ? 14.226 -13.354 -20.202 1.00 95.56 83 ASP A N 1
ATOM 560 C CA . ASP A 1 83 ? 13.906 -13.191 -18.779 1.00 95.56 83 ASP A CA 1
ATOM 561 C C . ASP A 1 83 ? 12.948 -12.023 -18.503 1.00 95.56 83 ASP A C 1
ATOM 563 O O . ASP A 1 83 ? 12.581 -11.802 -17.349 1.00 95.56 83 ASP A O 1
ATOM 567 N N . SER A 1 84 ? 12.498 -11.298 -19.534 1.00 93.19 84 SER A N 1
ATOM 568 C CA . SER A 1 84 ? 11.718 -10.058 -19.393 1.00 93.19 84 SER A CA 1
ATOM 569 C C . SER A 1 84 ? 10.466 -10.229 -18.523 1.00 93.19 84 SER A C 1
ATOM 571 O O . SER A 1 84 ? 10.209 -9.419 -17.636 1.00 93.19 84 SER A O 1
ATOM 573 N N . ALA A 1 85 ? 9.729 -11.335 -18.669 1.00 89.62 85 ALA A N 1
ATOM 574 C CA . ALA A 1 85 ? 8.505 -11.573 -17.897 1.00 89.62 85 ALA A CA 1
ATOM 575 C C . ALA A 1 85 ? 8.730 -11.581 -16.370 1.00 89.62 85 ALA A C 1
ATOM 577 O O . ALA A 1 85 ? 7.903 -11.057 -15.627 1.00 89.62 85 ALA A O 1
ATOM 578 N N . THR A 1 86 ? 9.843 -12.150 -15.896 1.00 89.88 86 THR A N 1
ATOM 579 C CA . THR A 1 86 ? 10.125 -12.329 -14.457 1.00 89.88 86 THR A CA 1
ATOM 580 C C . THR A 1 86 ? 11.225 -11.420 -13.915 1.00 89.88 86 THR A C 1
ATOM 582 O O . THR A 1 86 ? 11.338 -11.258 -12.703 1.00 89.88 86 THR A O 1
ATOM 585 N N . GLY A 1 87 ? 12.080 -10.899 -14.791 1.00 92.31 87 GLY A N 1
ATOM 586 C CA . GLY A 1 87 ? 13.267 -10.131 -14.437 1.00 92.31 87 GLY A CA 1
ATOM 587 C C . GLY A 1 87 ? 13.095 -8.623 -14.584 1.00 92.31 87 GLY A C 1
ATOM 588 O O . GLY A 1 87 ? 13.814 -7.878 -13.910 1.00 92.31 87 GLY A O 1
ATOM 589 N N . ASP A 1 88 ? 12.161 -8.172 -15.425 1.00 96.06 88 ASP A N 1
ATOM 590 C CA . ASP A 1 88 ? 11.915 -6.746 -15.603 1.00 96.06 88 ASP A CA 1
ATOM 591 C C . ASP A 1 88 ? 11.255 -6.152 -14.363 1.00 96.06 88 ASP A C 1
ATOM 593 O O . ASP A 1 88 ? 10.432 -6.776 -13.688 1.00 96.06 88 ASP A O 1
ATOM 597 N N . THR A 1 89 ? 11.621 -4.910 -14.067 1.00 95.81 89 THR A N 1
ATOM 598 C CA . THR A 1 89 ? 11.026 -4.157 -12.959 1.00 95.81 89 THR A CA 1
ATOM 599 C C . THR A 1 89 ? 10.341 -2.882 -13.412 1.00 95.81 89 THR A C 1
ATOM 601 O O . THR A 1 89 ? 9.781 -2.191 -12.567 1.00 95.81 89 THR A O 1
ATOM 604 N N . VAL A 1 90 ? 10.399 -2.549 -14.700 1.00 95.69 90 VAL A N 1
ATOM 605 C CA . VAL A 1 90 ? 9.755 -1.353 -15.252 1.00 95.69 90 VAL A CA 1
ATOM 606 C C . VAL A 1 90 ? 8.253 -1.575 -15.387 1.00 95.69 90 VAL A C 1
ATOM 608 O O . VAL A 1 90 ? 7.795 -2.622 -15.842 1.00 95.69 90 VAL A O 1
ATOM 611 N N . LEU A 1 91 ? 7.474 -0.582 -14.983 1.00 96.44 91 LEU A N 1
ATOM 612 C CA . LEU A 1 91 ? 6.028 -0.544 -15.153 1.00 96.44 91 LEU A CA 1
ATOM 613 C C . LEU A 1 91 ? 5.638 0.823 -15.693 1.00 96.44 91 LEU A C 1
ATOM 615 O O . LEU A 1 91 ? 6.360 1.796 -15.526 1.00 96.44 91 LEU A O 1
ATOM 619 N N . GLY A 1 92 ? 4.498 0.906 -16.360 1.00 95.38 92 GLY A N 1
ATOM 620 C CA . GLY A 1 92 ? 3.977 2.187 -16.812 1.00 95.38 92 GLY A CA 1
ATOM 621 C C . GLY A 1 92 ? 3.435 2.149 -18.233 1.00 95.38 92 GLY A C 1
ATOM 622 O O . GLY A 1 92 ? 3.774 1.255 -19.021 1.00 95.38 92 GLY A O 1
ATOM 623 N N . PRO A 1 93 ? 2.599 3.139 -18.581 1.00 94.12 93 PRO A N 1
ATOM 624 C CA . PRO A 1 93 ? 2.160 3.344 -19.951 1.00 94.12 93 PRO A CA 1
ATOM 625 C C . PRO A 1 93 ? 3.333 3.749 -20.857 1.00 94.12 93 PRO A C 1
ATOM 627 O O . PRO A 1 93 ? 4.382 4.198 -20.389 1.00 94.12 93 PRO A O 1
ATOM 630 N N . ALA A 1 94 ? 3.127 3.647 -22.172 1.00 92.69 94 ALA A N 1
ATOM 631 C CA . ALA A 1 94 ? 4.093 4.109 -23.165 1.00 92.69 94 ALA A CA 1
ATOM 632 C C . ALA A 1 94 ? 4.559 5.548 -22.876 1.00 92.69 94 ALA A C 1
ATOM 634 O O . ALA A 1 94 ? 3.744 6.450 -22.671 1.00 92.69 94 ALA A O 1
ATOM 635 N N . GLY A 1 95 ? 5.877 5.746 -22.878 1.00 89.50 95 GLY A N 1
ATOM 636 C CA . GLY A 1 95 ? 6.521 7.036 -22.636 1.00 89.50 95 GLY A CA 1
ATOM 637 C C . GLY A 1 95 ? 6.886 7.303 -21.175 1.00 89.50 95 GLY A C 1
ATOM 638 O O . GLY A 1 95 ? 7.577 8.287 -20.916 1.00 89.50 95 GLY A O 1
ATOM 639 N N . ALA A 1 96 ? 6.476 6.438 -20.239 1.00 92.88 96 ALA A N 1
ATOM 640 C CA . ALA A 1 96 ? 6.927 6.502 -18.849 1.00 92.88 96 ALA A CA 1
ATOM 641 C C . ALA A 1 96 ? 8.408 6.116 -18.700 1.00 92.88 96 ALA A C 1
ATOM 643 O O . ALA A 1 96 ? 9.137 6.764 -17.954 1.00 92.88 96 ALA A O 1
ATOM 644 N N . HIS A 1 97 ? 8.844 5.112 -19.466 1.00 95.81 97 HIS A N 1
ATOM 645 C CA . HIS A 1 97 ? 10.235 4.678 -19.572 1.00 95.81 97 HIS A CA 1
ATOM 646 C C . HIS A 1 97 ? 10.688 4.677 -21.030 1.00 95.81 97 HIS A C 1
ATOM 648 O O . HIS A 1 97 ? 9.889 4.413 -21.939 1.00 95.81 97 HIS A O 1
ATOM 654 N N . LYS A 1 98 ? 11.975 4.945 -21.254 1.00 96.19 98 LYS A N 1
ATOM 655 C CA . LYS A 1 98 ? 12.572 5.029 -22.590 1.00 96.19 98 LYS A CA 1
ATOM 656 C C . LYS A 1 98 ? 13.882 4.264 -22.679 1.00 96.19 98 LYS A C 1
ATOM 658 O O . LYS A 1 98 ? 14.766 4.421 -21.839 1.00 96.19 98 LYS A O 1
ATOM 663 N N . LEU A 1 99 ? 14.027 3.490 -23.751 1.00 96.75 99 LEU A N 1
ATOM 664 C CA . LEU A 1 99 ? 15.327 2.996 -24.194 1.00 96.75 99 LEU A CA 1
ATOM 665 C C . LEU A 1 99 ? 15.912 3.965 -25.205 1.00 96.75 99 LEU A C 1
ATOM 667 O O . LEU A 1 99 ? 15.265 4.253 -26.207 1.00 96.75 99 LEU A O 1
ATOM 671 N N . THR A 1 100 ? 17.150 4.387 -25.004 1.00 97.12 100 THR A N 1
ATOM 672 C CA . THR A 1 100 ? 17.912 5.081 -26.042 1.00 97.12 100 THR A CA 1
ATOM 673 C C . THR A 1 100 ? 18.852 4.071 -26.679 1.00 97.12 100 THR A C 1
ATOM 675 O O . THR A 1 100 ? 19.719 3.518 -26.006 1.00 97.12 100 THR A O 1
ATOM 678 N N . ILE A 1 101 ? 18.664 3.802 -27.970 1.00 97.25 101 ILE A N 1
ATOM 679 C CA . ILE A 1 101 ? 19.479 2.858 -28.744 1.00 97.25 101 ILE A CA 1
ATOM 680 C C . ILE A 1 101 ? 20.320 3.654 -29.733 1.00 97.25 101 ILE A C 1
ATOM 682 O O . ILE A 1 101 ? 19.798 4.551 -30.393 1.00 97.25 101 ILE A O 1
ATOM 686 N N . VAL A 1 102 ? 21.597 3.304 -29.872 1.00 97.00 102 VAL A N 1
ATOM 687 C CA . VAL A 1 102 ? 22.512 3.880 -30.864 1.00 97.00 102 VAL A CA 1
ATOM 688 C C . VAL A 1 102 ? 23.238 2.755 -31.598 1.00 97.00 102 VAL A C 1
ATOM 690 O O . VAL A 1 102 ? 24.177 2.158 -31.071 1.00 97.00 102 VAL A O 1
ATOM 693 N N . ASP A 1 103 ? 22.824 2.460 -32.833 1.00 96.38 103 ASP A N 1
ATOM 694 C CA . ASP A 1 103 ? 23.550 1.553 -33.727 1.00 96.38 103 ASP A CA 1
ATOM 695 C C . ASP A 1 103 ? 24.817 2.226 -34.276 1.00 96.38 103 ASP A C 1
ATOM 697 O O . ASP A 1 103 ? 24.765 3.094 -35.148 1.00 96.38 103 ASP A O 1
ATOM 701 N N . THR A 1 104 ? 25.979 1.784 -33.795 1.00 95.19 104 THR A N 1
ATOM 702 C CA . THR A 1 104 ? 27.284 2.296 -34.254 1.00 95.19 104 THR A CA 1
ATOM 703 C C . THR A 1 104 ? 27.830 1.532 -35.458 1.00 95.19 104 THR A C 1
ATOM 705 O O . THR A 1 104 ? 28.756 2.001 -36.121 1.00 95.19 104 THR A O 1
ATOM 708 N N . SER A 1 105 ? 27.251 0.372 -35.772 1.00 94.81 105 SER A N 1
ATOM 709 C CA . SER A 1 105 ? 27.631 -0.443 -36.927 1.00 94.81 105 SER A CA 1
ATOM 710 C C . SER A 1 105 ? 26.990 0.039 -38.235 1.00 94.81 105 SER A C 1
ATOM 712 O O . SER A 1 105 ? 27.495 -0.267 -39.315 1.00 94.81 105 SER A O 1
ATOM 714 N N . GLY A 1 106 ? 25.856 0.746 -38.148 1.00 91.75 106 GLY A N 1
ATOM 715 C CA . GLY A 1 106 ? 25.003 1.116 -39.285 1.00 91.75 106 GLY A CA 1
ATOM 716 C C . GLY A 1 106 ? 24.251 -0.064 -39.919 1.00 91.75 106 GLY A C 1
ATOM 717 O O . GLY A 1 106 ? 23.596 0.105 -40.947 1.00 91.75 106 GLY A O 1
ATOM 718 N N . THR A 1 107 ? 24.362 -1.261 -39.338 1.00 93.25 107 THR A N 1
ATOM 719 C CA . THR A 1 107 ? 23.791 -2.519 -39.850 1.00 93.25 107 THR A CA 1
ATOM 720 C C . THR A 1 107 ? 22.898 -3.235 -38.836 1.00 93.25 107 THR A C 1
ATOM 722 O O . THR A 1 107 ? 22.372 -4.298 -39.148 1.00 93.25 107 THR A O 1
ATOM 725 N N . GLY A 1 108 ? 22.729 -2.677 -37.634 1.00 92.50 108 GLY A N 1
ATOM 726 C CA . GLY A 1 108 ? 22.046 -3.313 -36.505 1.00 92.50 108 GLY A CA 1
ATOM 727 C C . GLY A 1 108 ? 22.895 -4.370 -35.792 1.00 92.50 108 GLY A C 1
ATOM 728 O O . GLY A 1 108 ? 22.404 -5.049 -34.898 1.00 92.50 108 GLY A O 1
ATOM 729 N N . ALA A 1 109 ? 24.169 -4.531 -36.170 1.00 94.88 109 ALA A N 1
ATOM 730 C CA . ALA A 1 109 ? 25.027 -5.603 -35.673 1.00 94.88 109 ALA A CA 1
ATOM 731 C C . ALA A 1 109 ? 25.567 -5.355 -34.258 1.00 94.88 109 ALA A C 1
ATOM 733 O O . ALA A 1 109 ? 25.781 -6.320 -33.526 1.00 94.88 109 ALA A O 1
ATOM 734 N N . PHE A 1 110 ? 25.839 -4.099 -33.892 1.00 96.69 110 PHE A N 1
ATOM 735 C CA . PHE A 1 110 ? 26.295 -3.714 -32.555 1.00 96.69 110 PHE A CA 1
ATOM 736 C C . PHE A 1 110 ? 26.137 -2.210 -32.302 1.00 96.69 110 PHE A C 1
ATOM 738 O O . PHE A 1 110 ? 26.144 -1.391 -33.226 1.00 96.69 110 PHE A O 1
ATOM 745 N N . GLY A 1 111 ? 26.068 -1.835 -31.030 1.00 97.06 111 GLY A N 1
ATOM 746 C CA . GLY A 1 111 ? 25.889 -0.451 -30.605 1.00 97.06 111 GLY A CA 1
ATOM 747 C C . GLY A 1 111 ? 25.759 -0.324 -29.095 1.00 97.06 111 GLY A C 1
ATOM 748 O O . GLY A 1 111 ? 26.202 -1.210 -28.364 1.00 97.06 111 GLY A O 1
ATOM 749 N N . THR A 1 112 ? 25.140 0.762 -28.638 1.00 97.56 112 THR A N 1
ATOM 750 C CA . THR A 1 112 ? 24.846 0.995 -27.219 1.00 97.56 112 THR A CA 1
ATOM 751 C C . THR A 1 112 ? 23.347 1.124 -26.969 1.00 97.56 112 THR A C 1
ATOM 753 O O . THR A 1 112 ? 22.592 1.560 -27.840 1.00 97.56 112 THR A O 1
ATOM 756 N N . ILE A 1 113 ? 22.913 0.707 -25.780 1.00 97.56 113 ILE A N 1
ATOM 757 C CA . ILE A 1 113 ? 21.554 0.889 -25.264 1.00 97.56 113 ILE A CA 1
ATOM 758 C C . ILE A 1 113 ? 21.645 1.435 -23.842 1.00 97.56 113 ILE A C 1
ATOM 760 O O . ILE A 1 113 ? 22.443 0.948 -23.044 1.00 97.56 113 ILE A O 1
ATOM 764 N N . SER A 1 114 ? 20.806 2.405 -23.501 1.00 97.12 114 SER A N 1
ATOM 765 C CA . SER A 1 114 ? 20.599 2.853 -22.123 1.00 97.12 114 SER A CA 1
ATOM 766 C C . SER A 1 114 ? 19.111 2.910 -21.784 1.00 97.12 114 SER A C 1
ATOM 768 O O . SER A 1 114 ? 18.266 3.050 -22.667 1.00 97.12 114 SER A O 1
ATOM 770 N N . LEU A 1 115 ? 18.794 2.776 -20.495 1.00 96.94 115 LEU A N 1
ATOM 771 C CA . LEU A 1 115 ? 17.440 2.885 -19.950 1.00 96.94 115 LEU A CA 1
ATOM 772 C C . LEU A 1 115 ? 17.322 4.186 -19.152 1.00 96.94 115 LEU A C 1
ATOM 774 O O . LEU A 1 115 ? 18.104 4.401 -18.224 1.00 96.94 115 LEU A O 1
ATOM 778 N N . ASP A 1 116 ? 16.369 5.041 -19.522 1.00 95.06 116 ASP A N 1
ATOM 779 C CA . ASP A 1 116 ? 16.061 6.324 -18.872 1.00 95.06 116 ASP A CA 1
ATOM 780 C C . ASP A 1 116 ? 17.284 7.240 -18.677 1.00 95.06 116 ASP A C 1
ATOM 782 O O . ASP A 1 116 ? 17.449 7.895 -17.647 1.00 95.06 116 ASP A O 1
ATOM 786 N N . GLY A 1 117 ? 18.191 7.261 -19.660 1.00 92.44 117 GLY A N 1
ATOM 787 C CA . GLY A 1 117 ? 19.439 8.030 -19.583 1.00 92.44 117 GLY A CA 1
ATOM 788 C C . GLY A 1 117 ? 20.465 7.474 -18.584 1.00 92.44 117 GLY A C 1
ATOM 789 O O . GLY A 1 117 ? 21.385 8.188 -18.182 1.00 92.44 117 GLY A O 1
ATOM 790 N N . GLY A 1 118 ? 20.303 6.218 -18.161 1.00 93.38 118 GLY A N 1
ATOM 791 C CA . GLY A 1 118 ? 21.251 5.483 -17.329 1.00 93.38 118 GLY A CA 1
ATOM 792 C C . GLY A 1 118 ? 22.544 5.082 -18.059 1.00 93.38 118 GLY A C 1
ATOM 793 O O . GLY A 1 118 ? 22.809 5.534 -19.175 1.00 93.38 118 GLY A O 1
ATOM 794 N N . PRO A 1 119 ? 23.373 4.225 -17.435 1.00 95.38 119 PRO A N 1
ATOM 795 C CA . PRO A 1 119 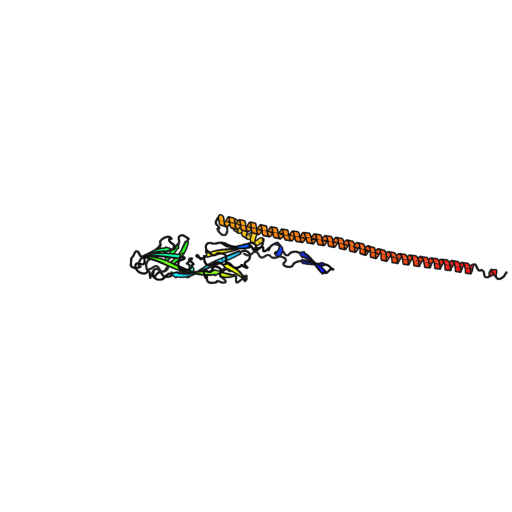? 24.616 3.748 -18.032 1.00 95.38 119 PRO A CA 1
ATOM 796 C C . PRO A 1 119 ? 24.388 3.051 -19.377 1.00 95.38 119 PRO A C 1
ATOM 798 O O . PRO A 1 119 ? 23.490 2.220 -19.513 1.00 95.38 119 PRO A O 1
ATOM 801 N N . GLU A 1 120 ? 25.234 3.361 -20.357 1.00 96.19 120 GLU A N 1
ATOM 802 C CA . GLU A 1 120 ? 25.209 2.697 -21.657 1.00 96.19 120 GLU A CA 1
ATOM 803 C C . GLU A 1 120 ? 25.754 1.267 -21.555 1.00 96.19 120 GLU A C 1
ATOM 805 O O . GLU A 1 120 ? 26.823 1.016 -20.990 1.00 96.19 120 GLU A O 1
ATOM 810 N N . VAL A 1 121 ? 25.018 0.329 -22.142 1.00 97.25 121 VAL A N 1
ATOM 811 C CA . VAL A 1 121 ? 25.366 -1.085 -22.255 1.00 97.25 121 VAL A CA 1
ATOM 812 C C . VAL A 1 121 ? 25.592 -1.407 -23.726 1.00 97.25 121 VAL A C 1
ATOM 814 O O . VAL A 1 121 ? 24.767 -1.078 -24.576 1.00 97.25 121 VAL A O 1
ATOM 817 N N . ASN A 1 122 ? 26.711 -2.058 -24.039 1.00 97.69 122 ASN A N 1
ATOM 818 C CA . ASN A 1 122 ? 26.978 -2.508 -25.402 1.00 97.69 122 ASN A CA 1
ATOM 819 C C . ASN A 1 122 ? 26.063 -3.683 -25.758 1.00 97.69 122 ASN A C 1
ATOM 821 O O . ASN A 1 122 ? 25.941 -4.618 -24.967 1.00 97.69 122 ASN A O 1
ATOM 825 N N . PHE A 1 123 ? 25.500 -3.666 -26.963 1.00 97.31 123 PHE A N 1
ATOM 826 C CA . PHE A 1 123 ? 24.756 -4.791 -27.523 1.00 97.31 123 PHE A CA 1
ATOM 827 C C . PHE A 1 123 ? 25.411 -5.314 -28.799 1.00 97.31 123 PHE A C 1
ATOM 829 O O . PHE A 1 123 ? 26.156 -4.607 -29.485 1.00 97.31 123 PHE A O 1
ATOM 836 N N . THR A 1 124 ? 25.059 -6.543 -29.150 1.00 97.25 124 THR A N 1
ATOM 837 C CA . THR A 1 124 ? 25.345 -7.198 -30.421 1.00 97.25 124 THR A CA 1
ATOM 838 C C . THR A 1 124 ? 24.076 -7.844 -30.981 1.00 97.25 124 THR A C 1
ATOM 840 O O . THR A 1 124 ? 23.144 -8.161 -30.246 1.00 97.25 124 THR A O 1
ATOM 843 N N . ALA A 1 125 ? 24.035 -8.133 -32.279 1.00 95.44 125 ALA A N 1
ATOM 844 C CA . ALA A 1 125 ? 22.927 -8.869 -32.898 1.00 95.44 125 ALA A CA 1
ATOM 845 C C . ALA A 1 125 ? 22.859 -10.360 -32.490 1.00 95.44 125 ALA A C 1
ATOM 847 O O . ALA A 1 125 ? 22.105 -11.126 -33.085 1.00 95.44 125 ALA A O 1
ATOM 848 N N . ALA A 1 126 ? 23.659 -10.795 -31.510 1.00 95.94 126 ALA A N 1
ATOM 849 C CA . ALA A 1 126 ? 23.594 -12.130 -30.922 1.00 95.94 126 ALA A CA 1
ATOM 850 C C . ALA A 1 126 ? 22.933 -12.141 -29.5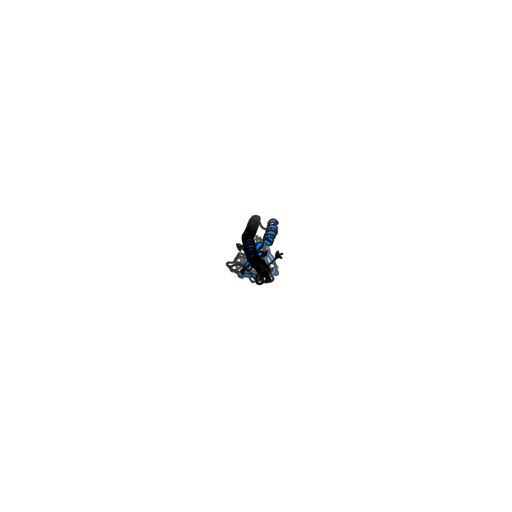31 1.00 95.94 126 ALA A C 1
ATOM 852 O O . ALA A 1 126 ? 22.631 -13.222 -29.019 1.00 95.94 126 ALA A O 1
ATOM 853 N N . ASP A 1 127 ? 22.716 -10.976 -28.913 1.00 97.06 127 ASP A N 1
ATOM 854 C CA . ASP A 1 127 ? 22.171 -10.908 -27.561 1.00 97.06 127 ASP A CA 1
ATOM 855 C C . ASP A 1 127 ? 20.652 -11.107 -27.578 1.00 97.06 127 ASP A C 1
ATOM 857 O O . ASP A 1 127 ? 19.901 -10.326 -28.151 1.00 97.06 127 ASP A O 1
ATOM 861 N N . THR A 1 128 ? 20.204 -12.175 -26.921 1.00 97.06 128 THR A N 1
ATOM 862 C CA . THR A 1 128 ? 18.782 -12.548 -26.789 1.00 97.06 128 THR A CA 1
ATOM 863 C C . THR A 1 128 ? 18.209 -12.217 -25.409 1.00 97.06 128 THR A C 1
ATOM 865 O O . THR A 1 128 ? 17.024 -12.420 -25.157 1.00 97.06 128 THR A O 1
ATOM 868 N N . ASN A 1 129 ? 19.059 -11.767 -24.482 1.00 96.88 129 ASN A N 1
ATOM 869 C CA . ASN A 1 129 ? 18.688 -11.508 -23.093 1.00 96.88 129 ASN A CA 1
ATOM 870 C C . ASN A 1 129 ? 19.647 -10.508 -22.421 1.00 96.88 129 ASN A C 1
ATOM 872 O O . ASN A 1 129 ? 20.198 -10.759 -21.347 1.00 96.88 129 ASN A O 1
ATOM 876 N N . LEU A 1 130 ? 19.913 -9.391 -23.092 1.00 97.12 130 LEU A N 1
ATOM 877 C CA . LEU A 1 130 ? 20.771 -8.332 -22.579 1.00 97.12 130 LEU A CA 1
ATOM 878 C C . LEU A 1 130 ? 20.078 -7.607 -21.421 1.00 97.12 130 LEU A C 1
ATOM 880 O O . LEU A 1 130 ? 19.016 -7.019 -21.608 1.00 97.12 130 LEU A O 1
ATOM 884 N N . LEU A 1 131 ? 20.694 -7.609 -20.239 1.00 97.19 131 LEU A N 1
ATOM 885 C CA . LEU A 1 131 ? 20.227 -6.820 -19.102 1.00 97.19 131 LEU A CA 1
ATOM 886 C C . LEU A 1 131 ? 20.684 -5.364 -19.247 1.00 97.19 131 LEU A C 1
ATOM 888 O O . LEU A 1 131 ? 21.882 -5.080 -19.229 1.00 97.19 131 LEU A O 1
ATOM 892 N N . VAL A 1 132 ? 19.725 -4.445 -19.286 1.00 96.94 132 VAL A N 1
ATOM 893 C CA . VAL A 1 132 ? 19.952 -3.001 -19.199 1.00 96.94 132 VAL A CA 1
ATOM 894 C C . VAL A 1 132 ? 19.380 -2.501 -17.878 1.00 96.94 132 VAL A C 1
ATOM 896 O O . VAL A 1 132 ? 18.310 -2.928 -17.446 1.00 96.94 132 VAL A O 1
ATOM 899 N N . THR A 1 133 ? 20.127 -1.640 -17.186 1.00 96.50 133 THR A N 1
ATOM 900 C CA . THR A 1 133 ? 19.740 -1.112 -15.872 1.00 96.50 133 THR A CA 1
ATOM 901 C C . THR A 1 133 ? 19.732 0.414 -15.892 1.00 96.50 133 THR A C 1
ATOM 903 O O . THR A 1 133 ? 20.670 1.024 -16.403 1.00 96.50 133 THR A O 1
ATOM 906 N N . SER A 1 134 ? 18.688 1.031 -15.338 1.00 94.81 134 SER A N 1
ATOM 907 C CA . SER A 1 134 ? 18.579 2.489 -15.210 1.00 94.81 134 SER A CA 1
ATOM 908 C C . SER A 1 134 ? 19.502 3.023 -14.107 1.00 94.81 134 SER A C 1
ATOM 910 O O . SER A 1 134 ? 20.010 2.275 -13.266 1.00 94.81 134 SER A O 1
ATOM 912 N N . GLY A 1 135 ? 19.685 4.346 -14.045 1.00 89.94 135 GLY A N 1
ATOM 913 C CA . GLY A 1 135 ? 20.403 4.985 -12.932 1.00 89.94 135 GLY A CA 1
ATOM 914 C C . GLY A 1 135 ? 19.751 4.761 -11.555 1.00 89.94 135 GLY A C 1
ATOM 915 O O . GLY A 1 135 ? 20.434 4.810 -10.535 1.00 89.94 135 GLY A O 1
ATOM 916 N N . THR A 1 136 ? 18.448 4.468 -11.527 1.00 87.00 136 THR A N 1
ATOM 917 C CA . THR A 1 136 ? 17.638 4.148 -10.337 1.00 87.00 136 THR A CA 1
ATOM 918 C C . THR A 1 136 ? 17.590 2.645 -10.025 1.00 87.00 136 THR A C 1
ATOM 920 O O . THR A 1 136 ? 16.960 2.219 -9.052 1.00 87.00 136 THR A O 1
ATOM 923 N N . GLY A 1 137 ? 18.288 1.818 -10.812 1.00 90.38 137 GLY A N 1
ATOM 924 C CA . GLY A 1 137 ? 18.386 0.375 -10.602 1.00 90.38 137 GLY A CA 1
ATOM 925 C C . GLY A 1 137 ? 17.183 -0.424 -11.110 1.00 90.38 137 GLY A C 1
ATOM 926 O O . GLY A 1 137 ? 16.992 -1.557 -10.659 1.00 90.38 137 GLY A O 1
ATOM 927 N N . ASP A 1 138 ? 16.365 0.156 -11.988 1.00 94.56 138 ASP A N 1
ATOM 928 C CA . ASP A 1 138 ? 15.299 -0.551 -12.705 1.00 94.56 138 ASP A CA 1
ATOM 929 C C . ASP A 1 138 ? 15.911 -1.407 -13.806 1.00 94.56 138 ASP A C 1
ATOM 931 O O . ASP A 1 138 ? 16.932 -1.034 -14.379 1.00 94.56 138 ASP A O 1
ATOM 935 N N . LYS A 1 139 ? 15.317 -2.563 -14.088 1.00 95.19 139 LYS A N 1
ATOM 936 C CA . LYS A 1 139 ? 15.884 -3.568 -14.987 1.00 95.19 139 LYS A CA 1
ATOM 937 C C . LYS A 1 139 ? 14.952 -3.847 -16.150 1.00 95.19 139 LYS A C 1
ATOM 939 O O . LYS A 1 139 ? 13.743 -3.963 -15.946 1.00 95.19 139 LYS A O 1
ATOM 944 N N . VAL A 1 140 ? 15.548 -4.005 -17.329 1.00 96.94 140 VAL A N 1
ATOM 945 C CA . VAL A 1 140 ? 14.882 -4.491 -18.538 1.00 96.94 140 VAL A CA 1
ATOM 946 C C . VAL A 1 140 ? 15.788 -5.488 -19.256 1.00 96.94 140 VAL A C 1
ATOM 948 O O . VAL A 1 140 ? 16.974 -5.218 -19.453 1.00 96.94 140 VAL A O 1
ATOM 951 N N . TYR A 1 141 ? 15.229 -6.625 -19.654 1.00 97.38 141 TYR A N 1
ATOM 952 C CA . TYR A 1 141 ? 15.885 -7.647 -20.459 1.00 97.38 141 TYR A CA 1
ATOM 953 C C . TYR A 1 141 ? 15.471 -7.525 -21.927 1.00 97.38 141 TYR A C 1
ATOM 955 O O . TYR A 1 141 ? 14.285 -7.536 -22.263 1.00 97.38 141 TYR A O 1
ATOM 963 N N . LEU A 1 142 ? 16.460 -7.433 -22.814 1.00 96.94 142 LEU A N 1
ATOM 964 C CA . LEU A 1 142 ? 16.269 -7.134 -24.233 1.00 96.94 142 LEU A CA 1
ATOM 965 C C . LEU A 1 142 ? 16.791 -8.252 -25.132 1.00 96.94 142 LEU A C 1
ATOM 967 O O . LEU A 1 142 ? 17.826 -8.857 -24.857 1.00 96.94 142 LEU A O 1
ATOM 971 N N . ASP A 1 143 ? 16.108 -8.461 -26.249 1.00 97.31 143 ASP A N 1
ATOM 972 C CA . ASP A 1 143 ? 16.615 -9.195 -27.402 1.00 97.31 143 ASP A CA 1
ATOM 973 C C . ASP A 1 143 ? 16.927 -8.182 -28.515 1.00 97.31 143 ASP A C 1
ATOM 975 O O . ASP A 1 143 ? 16.059 -7.435 -28.981 1.00 97.31 143 ASP A O 1
ATOM 979 N N . THR A 1 144 ? 18.199 -8.127 -28.904 1.00 96.62 144 THR A N 1
ATOM 980 C CA . THR A 1 144 ? 18.742 -7.172 -29.875 1.00 96.62 144 THR A CA 1
ATOM 981 C C . THR A 1 144 ? 19.059 -7.814 -31.224 1.00 96.62 144 THR A C 1
ATOM 983 O O . THR A 1 144 ? 19.642 -7.166 -32.092 1.00 96.62 144 THR A O 1
ATOM 986 N N . THR A 1 145 ? 18.655 -9.069 -31.443 1.00 96.81 145 THR A N 1
ATOM 987 C CA . THR A 1 145 ? 18.921 -9.823 -32.683 1.00 96.81 145 THR A CA 1
ATOM 988 C C . THR A 1 145 ? 18.266 -9.221 -33.928 1.00 96.81 145 THR A C 1
ATOM 990 O O . THR A 1 145 ? 18.699 -9.496 -35.048 1.00 96.81 145 THR A O 1
ATOM 993 N N . ALA A 1 146 ? 17.238 -8.389 -33.744 1.00 95.38 146 ALA A N 1
ATOM 994 C CA . ALA A 1 146 ? 16.430 -7.815 -34.815 1.00 95.38 146 ALA A CA 1
ATOM 995 C C . ALA A 1 146 ? 16.479 -6.278 -34.883 1.00 95.38 146 ALA A C 1
ATOM 997 O O . ALA A 1 146 ? 15.626 -5.683 -35.545 1.00 95.38 146 ALA A O 1
ATOM 998 N N . ILE A 1 147 ? 17.459 -5.627 -34.237 1.00 95.94 147 ILE A N 1
ATOM 999 C CA . ILE A 1 147 ? 17.577 -4.162 -34.278 1.00 95.94 147 ILE A CA 1
ATOM 1000 C C . ILE A 1 147 ? 17.684 -3.663 -35.726 1.00 95.94 147 ILE A C 1
ATOM 1002 O O . ILE A 1 147 ? 18.498 -4.137 -36.522 1.00 95.94 147 ILE A O 1
ATOM 1006 N N . THR A 1 148 ? 16.851 -2.678 -36.063 1.00 96.19 148 THR A N 1
ATOM 1007 C CA . THR A 1 148 ? 16.802 -2.062 -37.389 1.00 96.19 148 THR A CA 1
ATOM 1008 C C . THR A 1 148 ? 18.143 -1.400 -37.710 1.00 96.19 148 THR A C 1
ATOM 1010 O O . THR A 1 148 ? 18.650 -0.583 -36.940 1.00 96.19 148 THR A O 1
ATOM 1013 N N . ALA A 1 149 ? 18.699 -1.708 -38.883 1.00 95.62 149 ALA A N 1
ATOM 1014 C CA . ALA A 1 149 ? 19.958 -1.132 -39.344 1.00 95.62 149 ALA A CA 1
ATOM 1015 C C . ALA A 1 149 ? 19.937 0.407 -39.335 1.00 95.62 149 ALA A C 1
ATOM 1017 O O . ALA A 1 149 ? 19.045 1.032 -39.910 1.00 95.62 149 ALA A O 1
ATOM 1018 N N . GLY A 1 150 ? 20.937 1.009 -38.692 1.00 93.69 150 GLY A N 1
ATOM 1019 C CA . GLY A 1 150 ? 21.088 2.455 -38.559 1.00 93.69 150 GLY A CA 1
ATOM 1020 C C . GLY A 1 150 ? 20.134 3.111 -37.559 1.00 93.69 150 GLY A C 1
ATOM 1021 O O . GLY A 1 150 ? 20.078 4.341 -37.518 1.00 93.69 150 GLY A O 1
ATOM 1022 N N . PHE A 1 151 ? 19.375 2.346 -36.765 1.00 96.12 151 PHE A N 1
ATOM 1023 C CA . PHE A 1 151 ? 18.492 2.931 -35.759 1.00 96.12 151 PHE A CA 1
ATOM 1024 C C . PHE A 1 151 ? 19.304 3.663 -34.684 1.00 96.12 151 PHE A C 1
ATOM 1026 O O . PHE A 1 151 ? 20.221 3.112 -34.074 1.00 96.12 151 PHE A O 1
ATOM 1033 N N . SER A 1 152 ? 18.970 4.930 -34.459 1.00 96.12 152 SER A N 1
ATOM 1034 C CA . SER A 1 152 ? 19.515 5.742 -33.374 1.00 96.12 152 SER A CA 1
ATOM 1035 C C . SER A 1 152 ? 18.425 6.670 -32.861 1.00 96.12 152 SER A C 1
ATOM 1037 O O . SER A 1 152 ? 18.008 7.584 -33.574 1.00 96.12 152 SER A O 1
ATOM 1039 N N . GLY A 1 153 ? 17.928 6.416 -31.656 1.00 96.00 153 GLY A N 1
ATOM 1040 C CA . GLY A 1 153 ? 16.824 7.174 -31.080 1.00 96.00 153 GLY A CA 1
ATOM 1041 C C . GLY A 1 153 ? 16.181 6.493 -29.881 1.00 96.00 153 GLY A C 1
ATOM 1042 O O . GLY A 1 153 ? 16.652 5.458 -29.403 1.00 96.00 153 GLY A O 1
ATOM 1043 N N . ASP A 1 154 ? 15.089 7.097 -29.422 1.00 96.69 154 ASP A N 1
ATOM 1044 C CA . ASP A 1 154 ? 14.347 6.635 -28.256 1.00 96.69 154 ASP A CA 1
ATOM 1045 C C . ASP A 1 154 ? 13.232 5.657 -28.641 1.00 96.69 154 ASP A C 1
ATOM 1047 O O . ASP A 1 154 ? 12.557 5.813 -29.663 1.00 96.69 154 ASP A O 1
ATOM 1051 N N . VAL A 1 155 ? 13.022 4.664 -27.783 1.00 96.69 155 VAL A N 1
ATOM 1052 C CA . VAL A 1 155 ? 11.966 3.658 -27.876 1.00 96.69 155 VAL A CA 1
ATOM 1053 C C . VAL A 1 155 ? 11.183 3.677 -26.577 1.00 96.69 155 VAL A C 1
ATOM 1055 O O . VAL A 1 155 ? 11.726 3.369 -25.515 1.00 96.69 155 VAL A O 1
ATOM 1058 N N . ASP A 1 156 ? 9.903 4.023 -26.664 1.00 96.75 156 ASP A N 1
ATOM 1059 C CA . ASP A 1 156 ? 9.020 3.989 -25.504 1.00 96.75 156 ASP A CA 1
ATOM 1060 C C . ASP A 1 156 ? 8.791 2.539 -25.059 1.00 96.75 156 ASP A C 1
ATOM 1062 O O . ASP A 1 156 ? 8.521 1.649 -25.875 1.00 96.75 156 ASP A O 1
ATOM 1066 N N . ILE A 1 157 ? 8.872 2.319 -23.750 1.00 95.75 157 ILE A N 1
ATOM 1067 C CA . ILE A 1 157 ? 8.589 1.038 -23.107 1.00 95.75 157 ILE A CA 1
ATOM 1068 C C . ILE A 1 157 ? 7.189 1.104 -22.501 1.00 95.75 157 ILE A C 1
ATOM 1070 O O . ILE A 1 157 ? 6.806 2.109 -21.904 1.00 95.75 157 ILE A O 1
ATOM 1074 N N . THR A 1 158 ? 6.422 0.028 -22.645 1.00 96.19 158 THR A N 1
ATOM 1075 C CA . THR A 1 158 ? 5.182 -0.190 -21.893 1.00 96.19 158 THR A CA 1
ATOM 1076 C C . THR A 1 158 ? 5.356 -1.420 -21.020 1.00 96.19 158 THR A C 1
ATOM 1078 O O . THR A 1 158 ? 5.523 -2.523 -21.543 1.00 96.19 158 THR A O 1
ATOM 1081 N N . GLY A 1 159 ? 5.313 -1.224 -19.703 1.00 96.19 159 GLY A N 1
ATOM 1082 C CA . GLY A 1 159 ? 5.399 -2.286 -18.705 1.00 96.19 159 GLY A CA 1
ATOM 1083 C C . GLY A 1 159 ? 4.043 -2.504 -18.045 1.00 96.19 159 GLY A C 1
ATOM 1084 O O . GLY A 1 159 ? 3.439 -1.578 -17.505 1.00 96.19 159 GLY A O 1
ATOM 1085 N N . THR A 1 160 ? 3.558 -3.737 -18.081 1.00 96.06 160 THR A N 1
ATOM 1086 C CA . THR A 1 160 ? 2.287 -4.146 -17.470 1.00 96.06 160 THR A CA 1
ATOM 1087 C C . THR A 1 160 ? 2.546 -5.004 -16.246 1.00 96.06 160 THR A C 1
ATOM 1089 O O . THR A 1 160 ? 3.512 -5.771 -16.190 1.00 96.06 160 THR A O 1
ATOM 1092 N N . GLY A 1 161 ? 1.661 -4.916 -15.261 1.00 96.19 161 GLY A N 1
ATOM 1093 C CA . GLY A 1 161 ? 1.841 -5.610 -13.996 1.00 96.19 161 GLY A CA 1
ATOM 1094 C C . GLY A 1 161 ? 0.538 -5.889 -13.276 1.00 96.19 161 GLY A C 1
ATOM 1095 O O . GLY A 1 161 ? -0.548 -5.622 -13.792 1.00 96.19 161 GLY A O 1
ATOM 1096 N N . THR A 1 162 ? 0.659 -6.416 -12.065 1.00 97.19 162 THR A N 1
ATOM 1097 C CA . THR A 1 162 ? -0.472 -6.719 -11.193 1.00 97.19 162 THR A CA 1
ATOM 1098 C C . THR A 1 162 ? -0.274 -6.196 -9.779 1.00 97.19 162 THR A C 1
ATOM 1100 O O . THR A 1 162 ? 0.854 -6.162 -9.287 1.00 97.19 162 THR A O 1
ATOM 1103 N N . LEU A 1 163 ? -1.380 -5.875 -9.111 1.00 97.25 163 LEU A N 1
ATOM 1104 C CA . LEU A 1 163 ? -1.436 -5.518 -7.694 1.00 97.25 163 LEU A CA 1
ATOM 1105 C C . LEU A 1 163 ? -1.981 -6.671 -6.854 1.00 97.25 163 LEU A C 1
ATOM 1107 O O . LEU A 1 163 ? -2.897 -7.376 -7.280 1.00 97.25 163 LEU A O 1
ATOM 1111 N N . SER A 1 164 ? -1.458 -6.810 -5.638 1.00 96.69 164 SER A N 1
ATOM 1112 C CA . SER A 1 164 ? -1.968 -7.723 -4.614 1.00 96.69 164 SER A CA 1
ATOM 1113 C C . SER A 1 164 ? -1.697 -7.181 -3.213 1.00 96.69 164 SER A C 1
ATOM 1115 O O . SER A 1 164 ? -0.652 -6.583 -2.971 1.00 96.69 164 SER A O 1
ATOM 1117 N N . THR A 1 165 ? -2.610 -7.421 -2.275 1.00 94.81 165 THR A N 1
ATOM 1118 C CA . THR A 1 165 ? -2.429 -7.132 -0.839 1.00 94.81 165 THR A CA 1
ATOM 1119 C C . THR A 1 165 ? -2.354 -8.394 0.027 1.00 94.81 165 THR A C 1
ATOM 1121 O O . THR A 1 165 ? -2.141 -8.296 1.233 1.00 94.81 165 THR A O 1
ATOM 1124 N N . ASP A 1 166 ? -2.489 -9.582 -0.571 1.00 91.56 166 ASP A N 1
ATOM 1125 C CA . ASP A 1 166 ? -2.543 -10.881 0.116 1.00 91.56 166 ASP A CA 1
ATOM 1126 C C . ASP A 1 166 ? -1.341 -11.787 -0.213 1.00 91.56 166 ASP A C 1
ATOM 1128 O O . ASP A 1 166 ? -1.415 -13.015 -0.147 1.00 91.56 166 ASP A O 1
ATOM 1132 N N . GLY A 1 167 ? -0.204 -11.174 -0.559 1.00 86.94 167 GLY A N 1
ATOM 1133 C CA . GLY A 1 167 ? 1.034 -11.888 -0.886 1.00 86.94 167 GLY A CA 1
ATOM 1134 C C . GLY A 1 167 ? 0.989 -12.611 -2.235 1.00 86.94 167 GLY A C 1
ATOM 1135 O O . GLY A 1 167 ? 1.700 -13.597 -2.422 1.00 86.94 167 GLY A O 1
ATOM 1136 N N . GLY A 1 168 ? 0.148 -12.144 -3.162 1.00 89.81 168 GLY A N 1
ATOM 1137 C CA . GLY A 1 168 ? -0.009 -12.710 -4.501 1.00 89.81 168 GLY A CA 1
ATOM 1138 C C . GLY A 1 168 ? -1.002 -13.868 -4.585 1.00 89.81 168 GLY A C 1
ATOM 1139 O O . GLY A 1 168 ? -1.058 -14.526 -5.623 1.00 89.81 168 GLY A O 1
ATOM 1140 N N . ALA A 1 169 ? -1.783 -14.138 -3.531 1.00 91.38 169 ALA A N 1
ATOM 1141 C CA . ALA A 1 169 ? -2.824 -15.166 -3.577 1.00 91.38 169 ALA A CA 1
ATOM 1142 C C . ALA A 1 169 ? -3.951 -14.774 -4.543 1.00 91.38 169 ALA A C 1
ATOM 1144 O O . ALA A 1 169 ? -4.455 -15.615 -5.291 1.00 91.38 169 ALA A O 1
ATOM 1145 N N . THR A 1 170 ? -4.294 -13.488 -4.575 1.00 95.31 170 THR A N 1
ATOM 1146 C CA . THR A 1 170 ? -5.084 -12.880 -5.641 1.00 95.31 170 THR A CA 1
ATOM 1147 C C . THR A 1 170 ? -4.364 -11.677 -6.220 1.00 95.31 170 THR A C 1
ATOM 1149 O O . THR A 1 170 ? -3.632 -10.964 -5.533 1.00 95.31 170 THR A O 1
ATOM 1152 N N . THR A 1 171 ? -4.551 -11.475 -7.521 1.00 96.31 171 THR A N 1
ATOM 1153 C CA . THR A 1 171 ? -3.941 -10.378 -8.261 1.00 96.31 171 THR A CA 1
ATOM 1154 C C . THR A 1 171 ? -4.963 -9.731 -9.182 1.00 96.31 171 THR A C 1
ATOM 1156 O O . THR A 1 171 ? -5.860 -10.392 -9.712 1.00 96.31 171 THR A O 1
ATOM 1159 N N . ILE A 1 172 ? -4.819 -8.425 -9.385 1.00 97.44 172 ILE A N 1
ATOM 1160 C CA . ILE A 1 172 ? -5.561 -7.669 -10.399 1.00 97.44 172 ILE A CA 1
ATOM 1161 C C . ILE A 1 172 ? -4.568 -6.969 -11.331 1.00 97.44 172 ILE A C 1
ATOM 1163 O O . ILE A 1 172 ? -3.512 -6.551 -10.856 1.00 97.44 172 ILE A O 1
ATOM 1167 N N . PRO A 1 173 ? -4.854 -6.835 -12.636 1.00 97.31 173 PRO A N 1
ATOM 1168 C CA . PRO A 1 173 ? -3.980 -6.105 -13.552 1.00 97.31 173 PRO A CA 1
ATOM 1169 C C . PRO A 1 173 ? -3.960 -4.615 -13.207 1.00 97.31 173 PRO A C 1
ATOM 1171 O O . PRO A 1 173 ? -5.009 -4.052 -12.919 1.00 97.31 173 PRO A O 1
ATOM 1174 N N . ILE A 1 174 ? -2.797 -3.970 -13.272 1.00 97.00 174 ILE A N 1
ATOM 1175 C CA . ILE A 1 174 ? -2.663 -2.516 -13.103 1.00 97.00 174 ILE A CA 1
ATOM 1176 C C . ILE A 1 174 ? -3.337 -1.815 -14.285 1.00 97.00 174 ILE A C 1
ATOM 1178 O O . ILE A 1 174 ? -3.013 -2.102 -15.438 1.00 97.00 174 ILE A O 1
ATOM 1182 N N . ASP A 1 175 ? -4.260 -0.894 -14.001 1.00 95.88 175 ASP A N 1
ATOM 1183 C CA . ASP A 1 175 ? -4.987 -0.129 -15.026 1.00 95.88 175 ASP A CA 1
ATOM 1184 C C . ASP A 1 175 ? -4.561 1.346 -15.127 1.00 95.88 175 ASP A C 1
ATOM 1186 O O . ASP A 1 175 ? -5.096 2.081 -15.958 1.00 95.88 175 ASP A O 1
ATOM 1190 N N . PHE A 1 176 ? -3.584 1.768 -14.315 1.00 95.56 176 PHE A N 1
ATOM 1191 C CA . PHE A 1 176 ? -3.063 3.138 -14.236 1.00 95.56 176 PHE A CA 1
ATOM 1192 C C . PHE A 1 176 ? -4.140 4.195 -13.945 1.00 95.56 176 PHE A C 1
ATOM 1194 O O . PHE A 1 176 ? -4.017 5.357 -14.339 1.00 95.56 176 PHE A O 1
ATOM 1201 N N . SER A 1 177 ? -5.212 3.807 -13.253 1.00 95.94 177 SER A N 1
ATOM 1202 C CA . SER A 1 177 ? -6.253 4.723 -12.797 1.00 95.94 177 SER A CA 1
ATOM 1203 C C . SER A 1 177 ? -5.927 5.345 -11.437 1.00 95.94 177 SER A C 1
ATOM 1205 O O . SER A 1 177 ? -5.218 4.766 -10.612 1.00 95.94 177 SER A O 1
ATOM 1207 N N . ALA A 1 178 ? -6.532 6.506 -11.173 1.00 96.06 178 ALA A N 1
ATOM 1208 C CA . ALA A 1 178 ? -6.438 7.201 -9.887 1.00 96.06 178 ALA A CA 1
ATOM 1209 C C . ALA A 1 178 ? -7.122 6.455 -8.723 1.00 96.06 178 ALA A C 1
ATOM 1211 O O . ALA A 1 178 ? -7.038 6.876 -7.571 1.00 96.06 178 ALA A O 1
ATOM 1212 N N . ASN A 1 179 ? -7.877 5.388 -9.008 1.00 96.56 179 ASN A N 1
ATOM 1213 C CA . ASN A 1 179 ? -8.555 4.617 -7.978 1.00 96.56 179 ASN A CA 1
ATOM 1214 C C . ASN A 1 179 ? -8.846 3.190 -8.439 1.00 96.56 179 ASN A C 1
ATOM 1216 O O . ASN A 1 179 ? -9.886 2.920 -9.046 1.00 96.56 179 ASN A O 1
ATOM 1220 N N . GLN A 1 180 ? -7.973 2.276 -8.044 1.00 96.81 180 GLN A N 1
ATOM 1221 C CA . GLN A 1 180 ? -8.089 0.857 -8.308 1.00 96.81 180 GLN A CA 1
ATOM 1222 C C . GLN A 1 180 ? -8.299 0.075 -7.009 1.00 96.81 180 GLN A C 1
ATOM 1224 O O . GLN A 1 180 ? -7.568 0.243 -6.035 1.00 96.81 180 GLN A O 1
ATOM 1229 N N . GLN A 1 181 ? -9.315 -0.785 -6.985 1.00 96.56 181 GLN A N 1
ATOM 1230 C CA . GLN A 1 181 ? -9.689 -1.541 -5.795 1.00 96.56 181 GLN A CA 1
ATOM 1231 C C . GLN A 1 181 ? -8.948 -2.880 -5.734 1.00 96.56 181 GLN A C 1
ATOM 1233 O O . GLN A 1 181 ? -9.192 -3.753 -6.562 1.00 96.56 181 GLN A O 1
ATOM 1238 N N . VAL A 1 182 ? -8.111 -3.070 -4.714 1.00 96.31 182 VAL A N 1
ATOM 1239 C CA . VAL A 1 182 ? -7.442 -4.337 -4.398 1.00 96.31 182 VAL A CA 1
ATOM 1240 C C . VAL A 1 182 ? -8.1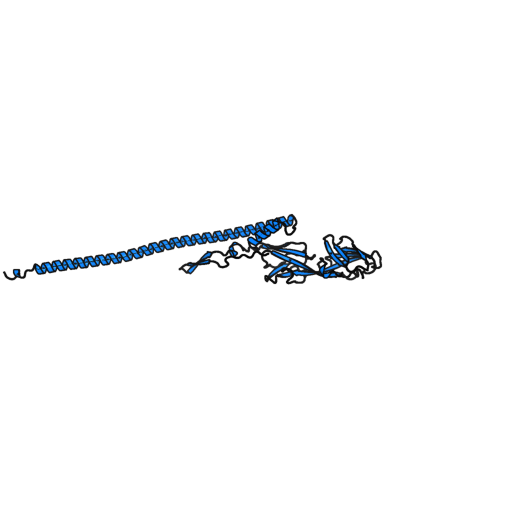16 -4.962 -3.179 1.00 96.31 182 VAL A C 1
ATOM 1242 O O . VAL A 1 182 ? -8.345 -4.289 -2.170 1.00 96.31 182 VAL A O 1
ATOM 1245 N N . VAL A 1 183 ? -8.455 -6.247 -3.267 1.00 95.31 183 VAL A N 1
ATOM 1246 C CA . VAL A 1 183 ? -9.145 -6.978 -2.198 1.00 95.31 183 VAL A CA 1
ATOM 1247 C C . VAL A 1 183 ? -8.246 -8.096 -1.700 1.00 95.31 183 VAL A C 1
ATOM 1249 O O . VAL A 1 183 ? -7.831 -8.945 -2.479 1.00 95.31 183 VAL A O 1
ATOM 1252 N N . ASP A 1 184 ? -7.981 -8.112 -0.398 1.00 94.25 184 ASP A N 1
ATOM 1253 C CA . ASP A 1 184 ? -7.334 -9.246 0.256 1.00 94.25 184 ASP A CA 1
ATOM 1254 C C . ASP A 1 184 ? -8.342 -10.399 0.337 1.00 94.25 184 ASP A C 1
ATOM 1256 O O . ASP A 1 184 ? -9.381 -10.294 0.994 1.00 94.25 184 ASP A O 1
ATOM 1260 N N . SER A 1 185 ? -8.049 -11.509 -0.339 1.00 92.88 185 SER A N 1
ATOM 1261 C CA . SER A 1 185 ? -8.958 -12.657 -0.421 1.00 92.88 185 SER A CA 1
ATOM 1262 C C . SER A 1 185 ? -9.125 -13.428 0.893 1.00 92.88 185 SER A C 1
ATOM 1264 O O . SER A 1 185 ? -10.126 -14.125 1.077 1.00 92.88 185 SER A O 1
ATOM 1266 N N . VAL A 1 186 ? -8.174 -13.301 1.821 1.00 89.38 186 VAL A N 1
ATOM 1267 C CA . VAL A 1 186 ? -8.184 -13.979 3.123 1.00 89.38 186 VAL A CA 1
ATOM 1268 C C . VAL A 1 186 ? -9.015 -13.190 4.126 1.00 89.38 186 VAL A C 1
ATOM 1270 O O . VAL A 1 186 ? -9.777 -13.774 4.902 1.00 89.38 186 VAL A O 1
ATOM 1273 N N . THR A 1 187 ? -8.865 -11.866 4.134 1.00 88.62 187 THR A N 1
ATOM 1274 C CA . THR A 1 187 ? -9.524 -10.992 5.116 1.00 88.62 187 THR A CA 1
ATOM 1275 C C . THR A 1 187 ? -10.790 -10.320 4.587 1.00 88.62 187 THR A C 1
ATOM 1277 O O . THR A 1 187 ? -11.602 -9.847 5.382 1.00 88.62 187 THR A O 1
ATOM 1280 N N . GLY A 1 188 ? -10.975 -10.276 3.265 1.00 92.19 188 GLY A N 1
ATOM 1281 C CA . GLY A 1 188 ? -12.018 -9.496 2.597 1.00 92.19 188 GLY A CA 1
ATOM 1282 C C . GLY A 1 188 ? -11.786 -7.983 2.670 1.00 92.19 188 GLY A C 1
ATOM 1283 O O . GLY A 1 188 ? -12.684 -7.217 2.318 1.00 92.19 188 GLY A O 1
ATOM 1284 N N . GLN A 1 189 ? -10.623 -7.540 3.162 1.00 92.06 189 GLN A N 1
ATOM 1285 C CA . GLN A 1 189 ? -10.304 -6.124 3.286 1.00 92.06 189 GLN A CA 1
ATOM 1286 C C . GLN A 1 189 ? -10.057 -5.505 1.919 1.00 92.06 189 GLN A C 1
ATOM 1288 O O . GLN A 1 189 ? -9.400 -6.071 1.050 1.00 92.06 189 GLN A O 1
ATOM 1293 N N . VAL A 1 190 ? -10.572 -4.298 1.768 1.00 94.62 190 VAL A N 1
ATOM 1294 C CA . VAL A 1 190 ? -10.509 -3.506 0.550 1.00 94.62 190 VAL A CA 1
ATOM 1295 C C . VAL A 1 190 ? -9.527 -2.365 0.754 1.00 94.62 190 VAL A C 1
ATOM 1297 O O . VAL A 1 190 ? -9.651 -1.618 1.730 1.00 94.62 190 VAL A O 1
ATOM 1300 N N . THR A 1 191 ? -8.610 -2.224 -0.197 1.00 95.31 191 THR A N 1
ATOM 1301 C CA . THR A 1 191 ? -7.662 -1.113 -0.301 1.00 95.31 191 THR A CA 1
ATOM 1302 C C . THR A 1 191 ? -7.791 -0.473 -1.676 1.00 95.31 191 THR A C 1
ATOM 1304 O O . THR A 1 191 ? -7.758 -1.166 -2.690 1.00 95.31 191 THR A O 1
ATOM 1307 N N . ASN A 1 192 ? -7.939 0.842 -1.723 1.00 96.44 192 ASN A N 1
ATOM 1308 C CA . ASN A 1 192 ? -8.013 1.622 -2.943 1.00 96.44 192 ASN A CA 1
ATOM 1309 C C . ASN A 1 192 ? -6.651 2.261 -3.194 1.00 96.44 192 ASN A C 1
ATOM 1311 O O . ASN A 1 192 ? -6.135 3.007 -2.363 1.00 96.44 192 ASN A O 1
ATOM 1315 N N . ILE A 1 193 ? -6.075 1.960 -4.349 1.00 97.19 193 ILE A N 1
ATOM 1316 C CA . ILE A 1 193 ? -4.742 2.396 -4.746 1.00 97.19 193 ILE A CA 1
ATOM 1317 C C . ILE A 1 193 ? -4.870 3.305 -5.961 1.00 97.19 193 ILE A C 1
ATOM 1319 O O . ILE A 1 193 ? -5.517 2.947 -6.943 1.00 97.19 193 ILE A O 1
ATOM 1323 N N . ASP A 1 194 ? -4.238 4.469 -5.911 1.00 97.25 194 ASP A N 1
ATOM 1324 C CA . ASP A 1 194 ? -3.917 5.213 -7.120 1.00 97.25 194 ASP A CA 1
ATOM 1325 C C . ASP A 1 194 ? -2.727 4.515 -7.787 1.00 97.25 194 ASP A C 1
ATOM 1327 O O . ASP A 1 194 ? -1.610 4.487 -7.259 1.00 97.25 194 ASP A O 1
ATOM 1331 N N . SER A 1 195 ? -3.007 3.890 -8.930 1.00 96.69 195 SER A N 1
ATOM 1332 C CA . SER A 1 195 ? -2.029 3.133 -9.704 1.00 96.69 195 SER A CA 1
ATOM 1333 C C . SER A 1 195 ? -1.421 3.939 -10.853 1.00 96.69 195 SER A C 1
ATOM 1335 O O . SER A 1 195 ? -0.532 3.443 -11.542 1.00 96.69 195 SER A O 1
ATOM 1337 N N . SER A 1 196 ? -1.863 5.185 -11.060 1.00 95.94 196 SER A N 1
ATOM 1338 C CA . SER A 1 196 ? -1.428 6.030 -12.180 1.00 95.94 196 SER A CA 1
ATOM 1339 C C . SER A 1 196 ? 0.055 6.405 -12.115 1.00 95.94 196 SER A C 1
ATOM 1341 O O . SER A 1 196 ? 0.694 6.573 -13.152 1.00 95.94 196 SER A O 1
ATOM 1343 N N . GLY A 1 197 ? 0.607 6.491 -10.903 1.00 94.94 197 GLY A N 1
ATOM 1344 C CA . GLY A 1 197 ? 2.018 6.777 -10.644 1.00 94.94 197 GLY A CA 1
ATOM 1345 C C . GLY A 1 197 ? 2.916 5.545 -10.532 1.00 94.94 197 GLY A C 1
ATOM 1346 O O . GLY A 1 197 ? 4.099 5.702 -10.240 1.00 94.94 197 GLY A O 1
ATOM 1347 N N . ILE A 1 198 ? 2.393 4.327 -10.726 1.00 96.38 198 ILE A N 1
ATOM 1348 C CA . ILE A 1 198 ? 3.190 3.106 -10.559 1.00 96.38 198 ILE A CA 1
ATOM 1349 C C . ILE A 1 198 ? 4.135 2.928 -11.745 1.00 96.38 198 ILE A C 1
ATOM 1351 O O . ILE A 1 198 ? 3.705 2.590 -12.846 1.00 96.38 198 ILE A O 1
ATOM 1355 N N . LEU A 1 199 ? 5.430 3.110 -11.487 1.00 95.56 199 LEU A N 1
ATOM 1356 C CA . LEU A 1 199 ? 6.492 3.015 -12.494 1.00 95.56 199 LEU A CA 1
ATOM 1357 C C . LEU A 1 199 ? 7.442 1.837 -12.264 1.00 95.56 199 LEU A C 1
ATOM 1359 O O . LEU A 1 199 ? 8.262 1.498 -13.112 1.00 95.56 199 LEU A O 1
ATOM 1363 N N . ARG A 1 200 ? 7.345 1.175 -11.107 1.00 95.06 200 ARG A N 1
ATOM 1364 C CA . ARG A 1 200 ? 8.281 0.109 -10.754 1.00 95.06 200 ARG A CA 1
ATOM 1365 C C . ARG A 1 200 ? 7.615 -1.031 -10.002 1.00 95.06 200 ARG A C 1
ATOM 1367 O O . ARG A 1 200 ? 6.831 -0.810 -9.080 1.00 95.06 200 ARG A O 1
ATOM 1374 N N . ALA A 1 201 ? 7.988 -2.257 -10.359 1.00 95.56 201 ALA A N 1
ATOM 1375 C CA . ALA A 1 201 ? 7.665 -3.451 -9.593 1.00 95.56 201 ALA A CA 1
ATOM 1376 C C . ALA A 1 201 ? 8.433 -3.482 -8.260 1.00 95.56 201 ALA A C 1
ATOM 1378 O O . ALA A 1 201 ? 9.592 -3.069 -8.163 1.00 95.56 201 ALA A O 1
ATOM 1379 N N . GLY A 1 202 ? 7.794 -4.005 -7.222 1.00 93.31 202 GLY A N 1
ATOM 1380 C CA . GLY A 1 202 ? 8.341 -4.065 -5.876 1.00 93.31 202 GLY A CA 1
ATOM 1381 C C . GLY A 1 202 ? 7.247 -4.195 -4.828 1.00 93.31 202 GLY A C 1
ATOM 1382 O O . GLY A 1 202 ? 6.104 -4.531 -5.128 1.00 93.31 202 GLY A O 1
ATOM 1383 N N . GLU A 1 203 ? 7.604 -3.910 -3.584 1.00 93.25 203 GLU A N 1
ATOM 1384 C CA . GLU A 1 203 ? 6.663 -3.893 -2.471 1.00 93.25 203 GLU A CA 1
ATOM 1385 C C . GLU A 1 203 ? 6.514 -2.475 -1.923 1.00 93.25 203 GLU A C 1
ATOM 1387 O O . GLU A 1 203 ? 7.479 -1.711 -1.851 1.00 93.25 203 GLU A O 1
ATOM 1392 N N . ALA A 1 204 ? 5.294 -2.140 -1.521 1.00 91.94 204 ALA A N 1
ATOM 1393 C CA . ALA A 1 204 ? 4.974 -0.937 -0.774 1.00 91.94 204 ALA A CA 1
ATOM 1394 C C . ALA A 1 204 ? 4.241 -1.314 0.519 1.00 91.94 204 ALA A C 1
ATOM 1396 O O . ALA A 1 204 ? 3.482 -2.278 0.580 1.00 91.94 204 ALA A O 1
ATOM 1397 N N . SER A 1 205 ? 4.470 -0.549 1.577 1.00 90.62 205 SER A N 1
ATOM 1398 C CA . SER A 1 205 ? 3.768 -0.679 2.847 1.00 90.62 205 SER A CA 1
ATOM 1399 C C . SER A 1 205 ? 2.515 0.187 2.814 1.00 90.62 205 SER A C 1
ATOM 1401 O O . SER A 1 205 ? 2.607 1.398 2.640 1.00 90.62 205 SER A O 1
ATOM 1403 N N . VAL A 1 206 ? 1.356 -0.418 3.045 1.00 92.56 206 VAL A N 1
ATOM 1404 C CA . VAL A 1 206 ? 0.083 0.277 3.245 1.00 92.56 206 VAL A CA 1
ATOM 1405 C C . VAL A 1 206 ? -0.220 0.304 4.734 1.00 92.56 206 VAL A C 1
ATOM 1407 O O . VAL A 1 206 ? -0.176 -0.724 5.409 1.00 92.56 206 VAL A O 1
ATOM 1410 N N . GLU A 1 207 ? -0.520 1.478 5.269 1.00 90.69 207 GLU A N 1
ATOM 1411 C CA . GLU A 1 207 ? -0.811 1.674 6.683 1.00 90.69 207 GLU A CA 1
ATOM 1412 C C . GLU A 1 207 ? -2.170 2.347 6.866 1.00 90.69 207 GLU A C 1
ATOM 1414 O O . GLU A 1 207 ? -2.424 3.420 6.324 1.00 90.69 207 GLU A O 1
ATOM 1419 N N . PHE A 1 208 ? -3.035 1.725 7.666 1.00 91.06 208 PHE A N 1
ATOM 1420 C CA . PHE A 1 208 ? -4.379 2.207 7.976 1.00 91.06 208 PHE A CA 1
ATOM 1421 C C . PHE A 1 208 ? -4.362 2.876 9.355 1.00 91.06 208 PHE A C 1
ATOM 1423 O O . PHE A 1 208 ? -4.667 2.251 10.378 1.00 91.06 208 PHE A O 1
ATOM 1430 N N . SER A 1 209 ? -3.952 4.144 9.394 1.00 87.00 209 SER A N 1
ATOM 1431 C CA . SER A 1 209 ? -3.716 4.897 10.634 1.00 87.00 209 SER A CA 1
ATOM 1432 C C . SER A 1 209 ? -4.914 4.849 11.592 1.00 87.00 209 SER A C 1
ATOM 1434 O O . SER A 1 209 ? -6.065 4.962 11.169 1.00 87.00 209 SER A O 1
ATOM 1436 N N . GLY A 1 210 ? -4.664 4.684 12.895 1.00 84.56 210 GLY A N 1
ATOM 1437 C CA . GLY A 1 210 ? -5.715 4.676 13.921 1.00 84.56 210 GLY A CA 1
ATOM 1438 C C . GLY A 1 210 ? -6.685 3.485 13.889 1.00 84.56 210 GLY A C 1
ATOM 1439 O O . GLY A 1 210 ? -7.707 3.513 14.574 1.00 84.56 210 GLY A O 1
ATOM 1440 N N . THR A 1 211 ? -6.394 2.441 13.104 1.00 87.81 211 THR A N 1
ATOM 1441 C CA . THR A 1 211 ? -7.203 1.204 13.063 1.00 87.81 211 THR A CA 1
ATOM 1442 C C . THR A 1 211 ? -6.512 -0.000 13.703 1.00 87.81 211 THR A C 1
ATOM 1444 O O . THR A 1 211 ? -7.175 -0.984 14.030 1.00 87.81 211 THR A O 1
ATOM 1447 N N . ALA A 1 212 ? -5.189 0.059 13.878 1.00 87.75 212 ALA A N 1
ATOM 1448 C CA . ALA A 1 212 ? -4.422 -0.977 14.559 1.00 87.75 212 ALA A CA 1
ATOM 1449 C C . ALA A 1 212 ? -4.866 -1.123 16.025 1.00 87.75 212 ALA A C 1
ATOM 1451 O O . ALA A 1 212 ? -5.320 -0.166 16.643 1.00 87.75 212 ALA A O 1
ATOM 1452 N N . ASP A 1 213 ? -4.714 -2.317 16.598 1.00 88.12 213 ASP A N 1
ATOM 1453 C CA . ASP A 1 213 ? -4.834 -2.497 18.045 1.00 88.12 213 ASP A CA 1
ATOM 1454 C C . ASP A 1 213 ? -3.554 -2.055 18.769 1.00 88.12 213 ASP A C 1
ATOM 1456 O O . ASP A 1 213 ? -2.464 -2.068 18.190 1.00 88.12 213 ASP A O 1
ATOM 1460 N N . ALA A 1 214 ? -3.666 -1.752 20.064 1.00 88.56 214 ALA A N 1
ATOM 1461 C CA . ALA A 1 214 ? -2.551 -1.237 20.858 1.00 88.56 214 ALA A CA 1
ATOM 1462 C C . ALA A 1 214 ? -1.303 -2.143 20.831 1.00 88.56 214 ALA A C 1
ATOM 1464 O O . ALA A 1 214 ? -0.174 -1.651 20.856 1.00 88.56 214 ALA A O 1
ATOM 1465 N N . PHE A 1 215 ? -1.470 -3.466 20.745 1.00 89.25 215 PHE A N 1
ATOM 1466 C CA . PHE A 1 215 ? -0.344 -4.400 20.692 1.00 89.25 215 PHE A CA 1
ATOM 1467 C C . PHE A 1 215 ? 0.306 -4.424 19.309 1.00 89.25 215 PHE A C 1
ATOM 1469 O O . PHE A 1 215 ? 1.533 -4.508 19.210 1.00 89.25 215 PHE A O 1
ATOM 1476 N N . THR A 1 216 ? -0.494 -4.319 18.248 1.00 88.69 216 THR A N 1
ATOM 1477 C CA . THR A 1 216 ? 0.010 -4.126 16.885 1.00 88.69 216 THR A CA 1
ATOM 1478 C C . THR A 1 216 ? 0.778 -2.809 16.773 1.00 88.69 216 THR A C 1
ATOM 1480 O O . THR A 1 216 ? 1.893 -2.828 16.256 1.00 88.69 216 THR A O 1
ATOM 1483 N N . VAL A 1 217 ? 0.278 -1.710 17.348 1.00 90.75 217 VAL A N 1
ATOM 1484 C CA . VAL A 1 217 ? 0.990 -0.419 17.377 1.00 90.75 217 VAL A CA 1
ATOM 1485 C C . VAL A 1 217 ? 2.332 -0.539 18.101 1.00 90.75 217 VAL A C 1
ATOM 1487 O O . VAL A 1 217 ? 3.355 -0.112 17.572 1.00 90.75 217 VAL A O 1
ATOM 1490 N N . LEU A 1 218 ? 2.378 -1.181 19.275 1.00 91.94 218 LEU A N 1
ATOM 1491 C CA . LEU A 1 218 ? 3.633 -1.406 20.012 1.00 91.94 218 LEU A CA 1
ATOM 1492 C C . LEU A 1 218 ? 4.625 -2.280 19.230 1.00 91.94 218 LEU A C 1
ATOM 1494 O O . LEU A 1 218 ? 5.833 -2.028 19.240 1.00 91.94 218 LEU A O 1
ATOM 1498 N N . LYS A 1 219 ? 4.124 -3.311 18.540 1.00 90.44 219 LYS A N 1
ATOM 1499 C CA . LYS A 1 219 ? 4.938 -4.167 17.674 1.00 90.44 219 LYS A CA 1
ATOM 1500 C C . LYS A 1 219 ? 5.530 -3.368 16.513 1.00 90.44 219 LYS A C 1
ATOM 1502 O O . LYS A 1 219 ? 6.726 -3.500 16.262 1.00 90.44 219 LYS A O 1
ATOM 1507 N N . GLN A 1 220 ? 4.717 -2.551 15.847 1.00 89.38 220 GLN A N 1
ATOM 1508 C CA . GLN A 1 220 ? 5.147 -1.709 14.734 1.00 89.38 220 GLN A CA 1
ATOM 1509 C C . GLN A 1 220 ? 6.127 -0.626 15.199 1.00 89.38 220 GLN A C 1
ATOM 1511 O O . GLN A 1 220 ? 7.160 -0.457 14.570 1.00 89.38 220 GLN A O 1
ATOM 1516 N N . LEU A 1 221 ? 5.894 0.016 16.350 1.00 92.88 221 LEU A N 1
ATOM 1517 C CA . LEU A 1 221 ? 6.840 0.967 16.945 1.00 92.88 221 LEU A CA 1
ATOM 1518 C C . LEU A 1 221 ? 8.212 0.332 17.172 1.00 92.88 221 LEU A C 1
ATOM 1520 O O . LEU A 1 221 ? 9.234 0.925 16.845 1.00 92.88 221 LEU A O 1
ATOM 1524 N N . ARG A 1 222 ? 8.256 -0.892 17.707 1.00 93.62 222 ARG A N 1
ATOM 1525 C CA . ARG A 1 222 ? 9.517 -1.628 17.846 1.00 93.62 222 ARG A CA 1
ATOM 1526 C C . ARG A 1 222 ? 10.162 -1.906 16.483 1.00 93.62 222 ARG A C 1
ATOM 1528 O O . ARG A 1 222 ? 11.375 -1.794 16.363 1.00 93.62 222 ARG A O 1
ATOM 1535 N N . GLU A 1 223 ? 9.381 -2.313 15.485 1.00 91.50 223 GLU A N 1
ATOM 1536 C CA . GLU A 1 223 ? 9.868 -2.594 14.123 1.00 91.50 223 GLU A CA 1
ATOM 1537 C C . GLU A 1 223 ? 10.416 -1.341 13.424 1.00 91.50 223 GLU A C 1
ATOM 1539 O O . GLU A 1 223 ? 11.432 -1.440 12.730 1.00 91.50 223 GLU A O 1
ATOM 1544 N N . ASP A 1 224 ? 9.800 -0.184 13.680 1.00 91.88 224 ASP A N 1
ATOM 1545 C CA . ASP A 1 224 ? 10.238 1.138 13.234 1.00 91.88 224 ASP A CA 1
ATOM 1546 C C . ASP A 1 224 ? 11.521 1.5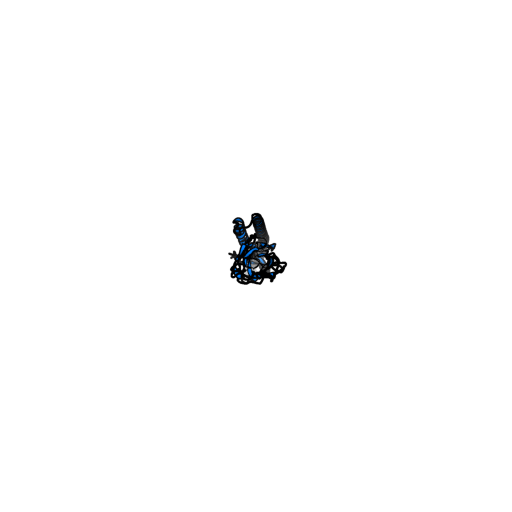57 13.971 1.00 91.88 224 ASP A C 1
ATOM 1548 O O . ASP A 1 224 ? 12.509 1.888 13.326 1.00 91.88 224 ASP A O 1
ATOM 1552 N N . LEU A 1 225 ? 11.592 1.420 15.302 1.00 93.75 225 LEU A N 1
ATOM 1553 C CA . LEU A 1 225 ? 12.808 1.697 16.090 1.00 93.75 225 LEU A CA 1
ATOM 1554 C C . LEU A 1 225 ? 14.012 0.837 15.675 1.00 93.75 225 LEU A C 1
ATOM 1556 O O . LEU A 1 225 ? 15.152 1.290 15.742 1.00 93.75 225 LEU A O 1
ATOM 1560 N N . LEU A 1 226 ? 13.766 -0.408 15.263 1.00 94.88 226 LEU A N 1
ATOM 1561 C CA . LEU A 1 226 ? 14.793 -1.307 14.730 1.00 94.88 226 LEU A CA 1
ATOM 1562 C C . LEU A 1 226 ? 15.098 -1.054 13.245 1.00 94.88 226 LEU A C 1
ATOM 1564 O O . LEU A 1 226 ? 15.957 -1.731 12.685 1.00 94.88 226 LEU A O 1
ATOM 1568 N N . ASN A 1 227 ? 14.378 -0.124 12.612 1.00 89.69 227 ASN A N 1
ATOM 1569 C CA . ASN A 1 227 ? 14.398 0.180 11.186 1.00 89.69 227 ASN A CA 1
ATOM 1570 C C . ASN A 1 227 ? 14.422 -1.077 10.300 1.00 89.69 227 ASN A C 1
ATOM 1572 O O . ASN A 1 227 ? 15.189 -1.191 9.345 1.00 89.69 227 ASN A O 1
ATOM 1576 N N . THR A 1 228 ? 13.570 -2.050 10.629 1.00 86.25 228 THR A N 1
ATOM 1577 C CA . THR A 1 228 ? 13.520 -3.342 9.917 1.00 86.25 228 THR A CA 1
ATOM 1578 C C . THR A 1 228 ? 13.136 -3.210 8.442 1.00 86.25 228 THR A C 1
ATOM 1580 O O . THR A 1 228 ? 13.411 -4.116 7.659 1.00 86.25 228 THR A O 1
ATOM 1583 N N . ARG A 1 229 ? 12.532 -2.077 8.063 1.00 78.75 229 ARG A N 1
ATOM 1584 C CA . ARG A 1 229 ? 12.118 -1.736 6.696 1.00 78.75 229 ARG A CA 1
ATOM 1585 C C . ARG A 1 229 ? 13.190 -0.987 5.892 1.00 78.75 229 ARG A C 1
ATOM 1587 O O . ARG A 1 229 ? 12.981 -0.754 4.709 1.00 78.75 229 ARG A O 1
ATOM 1594 N N . GLY A 1 230 ? 14.320 -0.617 6.504 1.00 83.94 230 GLY A N 1
ATOM 1595 C CA . GLY A 1 230 ? 15.391 0.120 5.822 1.00 83.94 230 GLY A CA 1
ATOM 1596 C C . GLY A 1 230 ? 14.991 1.531 5.381 1.00 83.94 230 GLY A C 1
ATOM 1597 O O . GLY A 1 230 ? 15.491 2.013 4.369 1.00 83.94 230 GLY A O 1
ATOM 1598 N N . LEU A 1 231 ? 14.090 2.176 6.126 1.00 84.88 231 LEU A N 1
ATOM 1599 C CA . LEU A 1 231 ? 13.612 3.531 5.862 1.00 84.88 231 LEU A CA 1
ATOM 1600 C C . LEU A 1 231 ? 14.755 4.544 5.960 1.00 84.88 231 LEU A C 1
ATOM 1602 O O . LEU A 1 231 ? 15.678 4.382 6.770 1.00 84.88 231 LEU A O 1
ATOM 1606 N N . SER A 1 232 ? 14.660 5.616 5.176 1.00 88.06 232 SER A N 1
ATOM 1607 C CA . SER A 1 232 ? 15.505 6.795 5.354 1.00 88.06 232 SER A CA 1
ATOM 1608 C C . SER A 1 232 ? 15.235 7.473 6.705 1.00 88.06 232 SER A C 1
ATOM 1610 O O . SER A 1 232 ? 14.235 7.212 7.372 1.00 88.06 232 SER A O 1
ATOM 1612 N N . ASN A 1 233 ? 16.128 8.373 7.129 1.00 89.81 233 ASN A N 1
ATOM 1613 C CA . ASN A 1 233 ? 15.972 9.074 8.411 1.00 89.81 233 ASN A CA 1
ATOM 1614 C C . ASN A 1 233 ? 14.685 9.915 8.483 1.00 89.81 233 ASN A C 1
ATOM 1616 O O . ASN A 1 233 ? 14.110 10.046 9.560 1.00 89.81 233 ASN A O 1
ATOM 1620 N N . GLU A 1 234 ? 14.255 10.483 7.357 1.00 89.44 234 GLU A N 1
ATOM 1621 C CA . GLU A 1 234 ? 13.030 11.282 7.264 1.00 89.44 234 GLU A CA 1
ATOM 1622 C C . GLU A 1 234 ? 11.791 10.390 7.403 1.00 89.44 234 GLU A C 1
ATOM 1624 O O . GLU A 1 234 ? 11.002 10.570 8.328 1.00 89.44 234 GLU A O 1
ATOM 1629 N N . GLU A 1 235 ? 11.701 9.338 6.586 1.00 86.81 235 GLU A N 1
ATOM 1630 C CA . GLU A 1 235 ? 10.604 8.362 6.634 1.00 86.81 235 GLU A CA 1
ATOM 1631 C C . GLU A 1 235 ? 10.508 7.654 7.991 1.00 86.81 235 GLU A C 1
ATOM 1633 O O . GLU A 1 235 ? 9.412 7.371 8.480 1.00 86.81 235 GLU A O 1
ATOM 1638 N N . LEU A 1 236 ? 11.653 7.369 8.619 1.00 90.44 236 LEU A N 1
ATOM 1639 C CA . LEU A 1 236 ? 11.702 6.801 9.960 1.00 90.44 236 LEU A CA 1
ATOM 1640 C C . LEU A 1 236 ? 11.139 7.781 10.997 1.00 90.44 236 LEU A C 1
ATOM 1642 O O . LEU A 1 236 ? 10.363 7.370 11.860 1.00 90.44 236 LEU A O 1
ATOM 1646 N N . GLY A 1 237 ? 11.495 9.066 10.912 1.00 92.19 237 GLY A N 1
ATOM 1647 C CA . GLY A 1 237 ? 10.929 10.109 11.768 1.00 92.19 237 GLY A CA 1
ATOM 1648 C C . GLY A 1 237 ? 9.406 10.182 11.645 1.00 92.19 237 GLY A C 1
ATOM 1649 O O . GLY A 1 237 ? 8.698 10.160 12.656 1.00 92.19 237 GLY A O 1
ATOM 1650 N N . ASP A 1 238 ? 8.897 10.167 10.415 1.00 90.81 238 ASP A N 1
ATOM 1651 C CA . ASP A 1 238 ? 7.460 10.181 10.138 1.00 90.81 238 ASP A CA 1
ATOM 1652 C C . ASP A 1 238 ? 6.754 8.910 10.615 1.00 90.81 238 ASP A C 1
ATOM 1654 O O . ASP A 1 238 ? 5.656 8.975 11.174 1.00 90.81 238 ASP A O 1
ATOM 1658 N N . ALA A 1 239 ? 7.370 7.738 10.443 1.00 88.75 239 ALA A N 1
ATOM 1659 C CA . ALA A 1 239 ? 6.845 6.486 10.975 1.00 88.75 239 ALA A CA 1
ATOM 1660 C C . ALA A 1 239 ? 6.733 6.528 12.504 1.00 88.75 239 ALA A C 1
ATOM 1662 O O . ALA A 1 239 ? 5.659 6.261 13.043 1.00 88.75 239 ALA A O 1
ATOM 1663 N N . LEU A 1 240 ? 7.792 6.943 13.204 1.00 92.56 240 LEU A N 1
ATOM 1664 C CA . LEU A 1 240 ? 7.795 7.043 14.665 1.00 92.56 240 LEU A CA 1
ATOM 1665 C C . LEU A 1 240 ? 6.744 8.038 15.178 1.00 92.56 240 LEU A C 1
ATOM 1667 O O . LEU A 1 240 ? 6.007 7.707 16.108 1.00 92.56 240 LEU A O 1
ATOM 1671 N N . ASN A 1 241 ? 6.612 9.210 14.548 1.00 92.75 241 ASN A N 1
ATOM 1672 C CA . ASN A 1 241 ? 5.591 10.200 14.905 1.00 92.75 241 ASN A CA 1
ATOM 1673 C C . ASN A 1 241 ? 4.172 9.628 14.784 1.00 92.75 241 ASN A C 1
ATOM 1675 O O . ASN A 1 241 ? 3.342 9.817 15.677 1.00 92.75 241 ASN A O 1
ATOM 1679 N N . ARG A 1 242 ? 3.897 8.873 13.714 1.00 90.44 242 ARG A N 1
ATOM 1680 C CA . ARG A 1 242 ? 2.596 8.218 13.515 1.00 90.44 242 ARG A CA 1
ATOM 1681 C C . ARG A 1 242 ? 2.323 7.154 14.576 1.00 90.44 242 ARG A C 1
ATOM 1683 O O . ARG A 1 242 ? 1.217 7.122 15.112 1.00 90.44 242 ARG A O 1
ATOM 1690 N N . ARG A 1 243 ? 3.327 6.354 14.957 1.00 91.81 243 ARG A N 1
ATOM 1691 C CA . ARG A 1 243 ? 3.188 5.371 16.049 1.00 91.81 243 ARG A CA 1
ATOM 1692 C C . ARG A 1 243 ? 2.920 6.014 17.399 1.00 91.81 243 ARG A C 1
ATOM 1694 O O . ARG A 1 243 ? 2.096 5.501 18.148 1.00 91.81 243 ARG A O 1
ATOM 1701 N N . VAL A 1 244 ? 3.578 7.128 17.713 1.00 92.88 244 VAL A N 1
ATOM 1702 C CA . VAL A 1 244 ? 3.301 7.882 18.947 1.00 92.88 244 VAL A CA 1
ATOM 1703 C C . VAL A 1 244 ? 1.865 8.406 18.938 1.00 92.88 244 VAL A C 1
ATOM 1705 O O . VAL A 1 244 ? 1.154 8.221 19.921 1.00 92.88 244 VAL A O 1
ATOM 1708 N N . ALA A 1 245 ? 1.401 8.956 17.813 1.00 91.06 245 ALA A N 1
ATOM 1709 C CA . ALA A 1 245 ? 0.014 9.396 17.679 1.00 91.06 245 ALA A CA 1
ATOM 1710 C C . ALA A 1 245 ? -0.990 8.238 17.845 1.00 91.06 245 ALA A C 1
ATOM 1712 O O . ALA A 1 245 ? -2.020 8.408 18.494 1.00 91.06 245 ALA A O 1
ATOM 1713 N N . ASP A 1 246 ? -0.699 7.049 17.306 1.00 90.31 246 ASP A N 1
ATOM 1714 C CA . ASP A 1 246 ? -1.528 5.856 17.524 1.00 90.31 246 ASP A CA 1
ATOM 1715 C C . ASP A 1 246 ? -1.551 5.433 19.007 1.00 90.31 246 ASP A C 1
ATOM 1717 O O . ASP A 1 246 ? -2.608 5.083 19.535 1.00 90.31 246 ASP A O 1
ATOM 1721 N N . LEU A 1 247 ? -0.419 5.514 19.717 1.00 91.50 247 LEU A N 1
ATOM 1722 C CA . LEU A 1 247 ? -0.365 5.242 21.159 1.00 91.50 247 LEU A CA 1
ATOM 1723 C C . LEU A 1 247 ? -1.172 6.252 21.979 1.00 91.50 247 LEU A C 1
ATOM 1725 O O . LEU A 1 247 ? -1.866 5.846 22.912 1.00 91.50 247 LEU A O 1
ATOM 1729 N N . ASP A 1 248 ? -1.116 7.537 21.629 1.00 91.75 248 ASP A N 1
ATOM 1730 C CA . ASP A 1 248 ? -1.929 8.570 22.273 1.00 91.75 248 ASP A CA 1
ATOM 1731 C C . ASP A 1 248 ? -3.428 8.298 22.073 1.00 91.75 248 ASP A C 1
ATOM 1733 O O . ASP A 1 248 ? -4.180 8.320 23.046 1.00 91.75 248 ASP A O 1
ATOM 1737 N N . ARG A 1 249 ? -3.859 7.914 20.859 1.00 89.62 249 ARG A N 1
ATOM 1738 C CA . ARG A 1 249 ? -5.255 7.501 20.596 1.00 89.62 249 ARG A CA 1
ATOM 1739 C C . ARG A 1 249 ? -5.683 6.332 21.485 1.00 89.62 249 ARG A C 1
ATOM 1741 O O . ARG A 1 249 ? -6.782 6.345 22.040 1.00 89.62 249 ARG A O 1
ATOM 1748 N N . HIS A 1 250 ? -4.827 5.322 21.646 1.00 90.38 250 HIS A N 1
ATOM 1749 C CA . HIS A 1 250 ? -5.125 4.194 22.530 1.00 90.38 250 HIS A CA 1
ATOM 1750 C C . HIS A 1 250 ? -5.157 4.590 24.007 1.00 90.38 250 HIS A C 1
ATOM 1752 O O . HIS A 1 250 ? -6.037 4.123 24.731 1.00 90.38 250 HIS A O 1
ATOM 1758 N N . ARG A 1 251 ? -4.241 5.455 24.462 1.00 91.31 251 ARG A N 1
ATOM 1759 C CA . ARG A 1 251 ? -4.260 5.999 25.827 1.00 91.31 251 ARG A CA 1
ATOM 1760 C C . ARG A 1 251 ? -5.575 6.721 26.094 1.00 91.31 251 ARG A C 1
ATOM 1762 O O . ARG A 1 251 ? -6.214 6.449 27.106 1.00 91.31 251 ARG A O 1
ATOM 1769 N N . ASP A 1 252 ? -5.977 7.605 25.191 1.00 90.94 252 ASP A N 1
ATOM 1770 C CA . ASP A 1 252 ? -7.180 8.413 25.353 1.00 90.94 252 ASP A CA 1
ATOM 1771 C C . ASP A 1 252 ? -8.435 7.523 25.370 1.00 90.94 252 ASP A C 1
ATOM 1773 O O . ASP A 1 252 ? -9.290 7.696 26.235 1.00 90.94 252 ASP A O 1
ATOM 1777 N N . ASN A 1 253 ? -8.494 6.479 24.533 1.00 90.25 253 ASN A N 1
ATOM 1778 C CA . ASN A 1 253 ? -9.573 5.485 24.580 1.00 90.25 253 ASN A CA 1
ATOM 1779 C C . ASN A 1 253 ? -9.641 4.722 25.913 1.00 90.25 253 ASN A C 1
ATOM 1781 O O . ASN A 1 253 ? -10.723 4.523 26.465 1.00 90.25 253 ASN A O 1
ATOM 1785 N N . ILE A 1 254 ? -8.490 4.295 26.446 1.00 90.12 254 ILE A N 1
ATOM 1786 C CA . ILE A 1 254 ? -8.425 3.636 27.757 1.00 90.12 254 ILE A CA 1
ATOM 1787 C C . ILE A 1 254 ? -8.936 4.587 28.845 1.00 90.12 254 ILE A C 1
ATOM 1789 O O . ILE A 1 254 ? -9.724 4.171 29.691 1.00 90.12 254 ILE A O 1
ATOM 1793 N N . LEU A 1 255 ? -8.529 5.860 28.810 1.00 90.94 255 LEU A N 1
ATOM 1794 C CA . LEU A 1 255 ? -8.988 6.873 29.763 1.00 90.94 255 LEU A CA 1
ATOM 1795 C C . LEU A 1 255 ? -10.502 7.110 29.670 1.00 90.94 255 LEU A C 1
ATOM 1797 O O . LEU A 1 255 ? -11.147 7.204 30.712 1.00 90.94 255 LEU A O 1
ATOM 1801 N N . THR A 1 256 ? -11.080 7.143 28.464 1.00 89.38 256 THR A N 1
ATOM 1802 C CA . THR A 1 256 ? -12.539 7.226 28.273 1.00 89.38 256 THR A CA 1
ATOM 1803 C C . THR A 1 256 ? -13.252 6.055 28.942 1.00 89.38 256 THR A C 1
ATOM 1805 O O . THR A 1 256 ? -14.164 6.269 29.735 1.00 89.38 256 THR A O 1
ATOM 1808 N N . ILE A 1 257 ? -12.796 4.824 28.703 1.00 87.88 257 ILE A N 1
ATOM 1809 C CA . ILE A 1 257 ? -13.428 3.630 29.281 1.00 87.88 257 ILE A CA 1
ATOM 1810 C C . ILE A 1 257 ? -13.285 3.597 30.807 1.00 87.88 257 ILE A C 1
ATOM 1812 O O . ILE A 1 257 ? -14.226 3.221 31.503 1.00 87.88 257 ILE A O 1
ATOM 1816 N N . VAL A 1 258 ? -12.136 4.010 31.349 1.00 87.50 258 VAL A N 1
ATOM 1817 C CA . VAL A 1 258 ? -11.950 4.151 32.804 1.00 87.50 258 VAL A CA 1
ATOM 1818 C C . VAL A 1 258 ? -12.902 5.207 33.379 1.00 87.50 258 VAL A C 1
ATOM 1820 O O . VAL A 1 258 ? -13.465 4.998 34.456 1.00 87.50 258 VAL A O 1
ATOM 1823 N N . GLY A 1 259 ? -13.120 6.314 32.664 1.00 88.12 259 GLY A N 1
ATOM 1824 C CA . GLY A 1 259 ? -14.098 7.341 33.027 1.00 88.12 259 GLY A CA 1
ATOM 1825 C C . GLY A 1 259 ? -15.525 6.793 33.092 1.00 88.12 259 GLY A C 1
ATOM 1826 O O . GLY A 1 259 ? -16.195 6.956 34.112 1.00 88.12 259 GLY A O 1
ATOM 1827 N N . ASP A 1 260 ? -15.959 6.069 32.058 1.00 86.69 260 ASP A N 1
ATOM 1828 C CA . ASP A 1 260 ? -17.298 5.469 32.009 1.00 86.69 260 ASP A CA 1
ATOM 1829 C C . ASP A 1 260 ? -17.505 4.408 33.108 1.00 86.69 260 ASP A C 1
ATOM 1831 O O . ASP A 1 260 ? -18.560 4.351 33.751 1.00 86.69 260 ASP A O 1
ATOM 1835 N N . GLN A 1 261 ? -16.483 3.587 33.378 1.00 85.75 261 GLN A N 1
ATOM 1836 C CA . GLN A 1 261 ? -16.509 2.625 34.486 1.00 85.75 261 GLN A CA 1
ATOM 1837 C C . GLN A 1 261 ? -16.613 3.324 35.842 1.00 85.75 261 GLN A C 1
ATOM 1839 O O . GLN A 1 261 ? -17.343 2.855 36.712 1.00 85.75 261 GLN A O 1
ATOM 1844 N N . SER A 1 262 ? -15.929 4.455 36.022 1.00 87.56 262 SER A N 1
ATOM 1845 C CA . SER A 1 262 ? -15.982 5.227 37.269 1.00 87.56 262 SER A CA 1
ATOM 1846 C C . SER A 1 262 ? -17.382 5.794 37.517 1.00 87.56 262 SER A C 1
ATOM 1848 O O . SER A 1 262 ? -17.917 5.638 38.612 1.00 87.56 262 SER A O 1
ATOM 1850 N N . ALA A 1 263 ? -18.020 6.360 36.487 1.00 86.06 263 ALA A N 1
ATOM 1851 C CA . ALA A 1 263 ? -19.406 6.828 36.572 1.00 86.06 263 ALA A CA 1
ATOM 1852 C C . ALA A 1 263 ? -20.391 5.678 36.863 1.00 86.06 263 ALA A C 1
ATOM 1854 O O . ALA A 1 263 ? -21.362 5.832 37.606 1.00 86.06 263 ALA A O 1
ATOM 1855 N N . THR A 1 264 ? -20.122 4.495 36.309 1.00 83.69 264 THR A N 1
ATOM 1856 C CA . THR A 1 264 ? -20.920 3.293 36.570 1.00 83.69 264 THR A CA 1
ATOM 1857 C C . THR A 1 264 ? -20.781 2.814 38.017 1.00 83.69 264 THR A C 1
ATOM 1859 O O . THR A 1 264 ? -21.784 2.475 38.647 1.00 83.69 264 THR A O 1
ATOM 1862 N N . LEU A 1 265 ? -19.562 2.816 38.567 1.00 85.38 265 LEU A N 1
ATOM 1863 C CA . LEU A 1 265 ? -19.310 2.488 39.973 1.00 85.38 265 LEU A CA 1
ATOM 1864 C C . LEU A 1 265 ? -20.026 3.464 40.914 1.00 85.38 265 LEU A C 1
ATOM 1866 O O . LEU A 1 265 ? -20.703 3.013 41.832 1.00 85.38 265 LEU A O 1
ATOM 1870 N N . GLU A 1 266 ? -19.980 4.769 40.636 1.00 85.50 266 GLU A N 1
ATOM 1871 C CA . GLU A 1 266 ? -20.719 5.783 41.403 1.00 85.50 266 GLU A CA 1
ATOM 1872 C C . GLU A 1 266 ? -22.237 5.516 41.386 1.00 85.50 266 GLU A C 1
ATOM 1874 O O . GLU A 1 266 ? -22.914 5.586 42.415 1.00 85.50 266 GLU A O 1
ATOM 1879 N N . SER A 1 267 ? -22.787 5.126 40.231 1.00 84.19 267 SER A N 1
ATOM 1880 C CA . SER A 1 267 ? -24.201 4.752 40.112 1.00 84.19 267 SER A CA 1
ATOM 1881 C C . SER A 1 267 ? -24.556 3.488 40.909 1.00 84.19 267 SER A C 1
ATOM 1883 O O . SER A 1 267 ? -25.626 3.422 41.529 1.00 84.19 267 SER A O 1
ATOM 1885 N N . LEU A 1 268 ? -23.665 2.491 40.928 1.00 84.81 268 LEU A N 1
ATOM 1886 C CA . LEU A 1 268 ? -23.827 1.274 41.726 1.00 84.81 268 LEU A CA 1
ATOM 1887 C C . LEU A 1 268 ? -23.771 1.575 43.228 1.00 84.81 268 LEU A C 1
ATOM 1889 O O . LEU A 1 268 ? -24.620 1.076 43.964 1.00 84.81 268 LEU A O 1
ATOM 1893 N N . GLU A 1 269 ? -22.847 2.428 43.671 1.00 85.56 269 GLU A N 1
ATOM 1894 C CA . GLU A 1 269 ? -22.750 2.876 45.065 1.00 85.56 269 GLU A CA 1
ATOM 1895 C C . GLU A 1 269 ? -24.011 3.637 45.502 1.00 85.56 269 GLU A C 1
ATOM 1897 O O . GLU A 1 269 ? -24.587 3.336 46.549 1.00 85.56 269 GLU A O 1
ATOM 1902 N N . ALA A 1 270 ? -24.518 4.557 44.674 1.00 87.19 270 ALA A N 1
ATOM 1903 C CA . ALA A 1 270 ? -25.769 5.267 44.948 1.00 87.19 270 ALA A CA 1
ATOM 1904 C C . ALA A 1 270 ? -26.980 4.316 45.008 1.00 87.19 270 ALA A C 1
ATOM 1906 O O . ALA A 1 270 ? -27.877 4.468 45.843 1.00 87.19 270 ALA A O 1
ATOM 1907 N N . THR A 1 271 ? -27.005 3.300 44.140 1.00 84.25 271 THR A N 1
ATOM 1908 C CA . THR A 1 271 ? -28.046 2.263 44.156 1.00 84.25 271 THR A CA 1
ATOM 1909 C C . THR A 1 271 ? -27.957 1.415 45.422 1.00 84.25 271 THR A C 1
ATOM 1911 O O . THR A 1 271 ? -28.988 1.144 46.036 1.00 84.25 271 THR A O 1
ATOM 1914 N N . GLN A 1 272 ? -26.749 1.036 45.847 1.00 85.56 272 GLN A N 1
ATOM 1915 C CA . GLN A 1 272 ? -26.527 0.303 47.090 1.00 85.56 272 GLN A CA 1
ATOM 1916 C C . GLN A 1 272 ? -27.032 1.100 48.299 1.00 85.56 272 GLN A C 1
ATOM 1918 O O . GLN A 1 272 ? -27.816 0.564 49.078 1.00 85.56 272 GLN A O 1
ATOM 1923 N N . GLN A 1 273 ? -26.672 2.382 48.413 1.00 88.94 273 GLN A N 1
ATOM 1924 C CA . GLN A 1 273 ? -27.139 3.250 49.504 1.00 88.94 273 GLN A CA 1
ATOM 1925 C C . GLN A 1 273 ? -28.671 3.320 49.560 1.00 88.94 273 GLN A C 1
ATOM 1927 O O . GLN A 1 273 ? -29.273 3.206 50.628 1.00 88.94 273 GLN A O 1
ATOM 1932 N N . ARG A 1 274 ? -29.328 3.434 48.400 1.00 86.12 274 ARG A N 1
ATOM 1933 C CA . ARG A 1 274 ? -30.794 3.430 48.321 1.00 86.12 274 ARG A CA 1
ATOM 1934 C C . ARG A 1 274 ? -31.401 2.083 48.719 1.00 86.12 274 ARG A C 1
ATOM 1936 O O . ARG A 1 274 ? -32.460 2.056 49.339 1.00 86.12 274 ARG A O 1
ATOM 1943 N N . LEU A 1 275 ? -30.773 0.966 48.352 1.00 87.06 275 LEU A N 1
ATOM 1944 C CA . LEU A 1 275 ? -31.229 -0.367 48.756 1.00 87.06 275 LEU A CA 1
ATOM 1945 C C . LEU A 1 275 ? -31.083 -0.578 50.266 1.00 87.06 275 LEU A C 1
ATOM 1947 O O . LEU A 1 275 ? -31.997 -1.125 50.879 1.00 87.06 275 LEU A O 1
ATOM 1951 N N . GLU A 1 276 ? -29.993 -0.099 50.867 1.00 90.00 276 GLU A N 1
ATOM 1952 C CA . GLU A 1 276 ? -29.796 -0.104 52.321 1.00 90.00 276 GLU A CA 1
ATOM 1953 C C . GLU A 1 276 ? -30.877 0.730 53.026 1.00 90.00 276 GLU A C 1
ATOM 1955 O O . GLU A 1 276 ? -31.492 0.263 53.983 1.00 90.00 276 GLU A O 1
ATOM 1960 N N . GLU A 1 277 ? -31.203 1.917 52.506 1.00 91.44 277 GLU A N 1
ATOM 1961 C CA . GLU A 1 277 ? -32.292 2.750 53.030 1.00 91.44 277 GLU A CA 1
ATOM 1962 C C . GLU A 1 277 ? -33.666 2.068 52.901 1.00 91.44 277 GLU A C 1
ATOM 1964 O O . GLU A 1 277 ? -34.466 2.086 53.840 1.00 91.44 277 GLU A O 1
ATOM 1969 N N . VAL A 1 278 ? -33.960 1.429 51.763 1.00 89.62 278 VAL A N 1
ATOM 1970 C CA . VAL A 1 278 ? -35.204 0.661 51.575 1.00 89.62 278 VAL A CA 1
ATOM 1971 C C . VAL A 1 278 ? -35.263 -0.522 52.539 1.00 89.62 278 VAL A C 1
ATOM 1973 O O . VAL A 1 278 ? -36.317 -0.776 53.119 1.00 89.62 278 VAL A O 1
ATOM 1976 N N . GLN A 1 279 ? -34.150 -1.225 52.749 1.00 86.44 279 GLN A N 1
ATOM 1977 C CA . GLN A 1 279 ? -34.073 -2.344 53.685 1.00 86.44 279 GLN A CA 1
ATOM 1978 C C . GLN A 1 279 ? -34.302 -1.888 55.131 1.00 86.44 279 GLN A C 1
ATOM 1980 O O . GLN A 1 279 ? -35.064 -2.533 55.851 1.00 86.44 279 GLN A O 1
ATOM 1985 N N . LEU A 1 280 ? -33.696 -0.771 55.546 1.00 89.31 280 LEU A N 1
ATOM 1986 C CA . LEU A 1 280 ? -33.898 -0.185 56.874 1.00 89.31 280 LEU A CA 1
ATOM 1987 C C . LEU A 1 280 ? -35.349 0.268 57.080 1.00 89.31 280 LEU A C 1
ATOM 1989 O O . LEU A 1 280 ? -35.945 -0.040 58.111 1.00 89.31 280 LEU A O 1
ATOM 1993 N N . ASN A 1 281 ? -35.947 0.931 56.086 1.00 89.75 281 ASN A N 1
ATOM 1994 C CA . ASN A 1 281 ? -37.357 1.321 56.134 1.00 89.75 281 ASN A CA 1
ATOM 1995 C C . ASN A 1 281 ? -38.285 0.104 56.207 1.00 89.75 281 ASN A C 1
ATOM 1997 O O . ASN A 1 281 ? -39.221 0.092 57.003 1.00 89.75 281 ASN A O 1
ATOM 2001 N N . LEU A 1 282 ? -38.025 -0.939 55.412 1.00 85.62 282 LEU A N 1
ATOM 2002 C CA . LEU A 1 282 ? -38.820 -2.165 55.436 1.00 85.62 282 LEU A CA 1
ATOM 2003 C C . LEU A 1 282 ? -38.706 -2.878 56.790 1.00 85.62 282 LEU A C 1
ATOM 2005 O O . LEU A 1 282 ? -39.719 -3.327 57.321 1.00 85.62 282 LEU A O 1
ATOM 2009 N N . ALA A 1 283 ? -37.505 -2.936 57.373 1.00 85.38 283 ALA A N 1
ATOM 2010 C CA . ALA A 1 283 ? -37.297 -3.467 58.719 1.00 85.38 283 ALA A CA 1
ATOM 2011 C C . ALA A 1 283 ? -38.070 -2.663 59.778 1.00 85.38 283 ALA A C 1
ATOM 2013 O O . ALA A 1 283 ? -38.686 -3.258 60.661 1.00 85.38 283 ALA A O 1
ATOM 2014 N N . GLY A 1 284 ? -38.105 -1.331 59.654 1.00 88.38 284 GLY A N 1
ATOM 2015 C CA . GLY A 1 284 ? -38.923 -0.457 60.498 1.00 88.38 284 GLY A CA 1
ATOM 2016 C C . GLY A 1 284 ? -40.420 -0.751 60.377 1.00 88.38 284 GLY A C 1
ATOM 2017 O O . GLY A 1 284 ? -41.075 -1.005 61.381 1.00 88.38 284 GLY A O 1
ATOM 2018 N N . VAL A 1 285 ? -40.953 -0.821 59.152 1.00 86.25 285 VAL A N 1
ATOM 2019 C CA . VAL A 1 285 ? -42.374 -1.134 58.899 1.00 86.25 285 VAL A CA 1
ATOM 2020 C C . VAL A 1 285 ? -42.760 -2.520 59.430 1.00 86.25 285 VAL A C 1
ATOM 2022 O O . VAL A 1 285 ? -43.851 -2.687 59.976 1.00 86.25 285 VAL A O 1
ATOM 2025 N N . ILE A 1 286 ? -41.880 -3.517 59.287 1.00 84.12 286 ILE A N 1
ATOM 2026 C CA . ILE A 1 286 ? -42.091 -4.854 59.860 1.00 84.12 286 ILE A CA 1
ATOM 2027 C C . ILE A 1 286 ? -42.126 -4.771 61.391 1.00 84.12 286 ILE A C 1
ATOM 2029 O O . ILE A 1 286 ? -43.069 -5.275 61.993 1.00 84.12 286 ILE A O 1
ATOM 2033 N N . SER A 1 287 ? -41.159 -4.086 62.008 1.00 84.38 287 SER A N 1
ATOM 2034 C CA . SER A 1 287 ? -41.087 -3.904 63.464 1.00 84.38 287 SER A CA 1
ATOM 2035 C C . SER A 1 287 ? -42.309 -3.172 64.028 1.00 84.38 287 SER A C 1
ATOM 2037 O O . SER A 1 287 ? -42.836 -3.572 65.066 1.00 84.38 287 SER A O 1
ATOM 2039 N N . ASP A 1 288 ? -42.783 -2.117 63.362 1.00 85.38 288 ASP A N 1
ATOM 2040 C CA . ASP A 1 288 ? -43.969 -1.358 63.778 1.00 85.38 288 ASP A CA 1
ATOM 2041 C C . ASP A 1 288 ? -45.233 -2.217 63.703 1.00 85.38 288 ASP A C 1
ATOM 2043 O O . ASP A 1 288 ? -46.064 -2.193 64.614 1.00 85.38 288 ASP A O 1
ATOM 2047 N N . ARG A 1 289 ? -45.364 -3.022 62.642 1.00 86.12 289 ARG A N 1
ATOM 2048 C CA . ARG A 1 289 ? -46.470 -3.969 62.492 1.00 86.12 289 ARG A CA 1
ATOM 2049 C C . ARG A 1 289 ? -46.430 -5.058 63.568 1.00 86.12 289 ARG A C 1
ATOM 2051 O O . ARG A 1 289 ? -47.439 -5.276 64.229 1.00 86.12 289 ARG A O 1
ATOM 2058 N N . GLU A 1 290 ? -45.284 -5.707 63.775 1.00 77.00 290 GLU A N 1
ATOM 2059 C CA . GLU A 1 290 ? -45.121 -6.725 64.826 1.00 77.00 290 GLU A CA 1
ATOM 2060 C C . GLU A 1 290 ? -45.387 -6.147 66.227 1.00 77.00 290 GLU A C 1
ATOM 2062 O O . GLU A 1 290 ? -46.024 -6.788 67.063 1.00 77.00 290 GLU A O 1
ATOM 2067 N N . SER A 1 291 ? -44.955 -4.908 66.481 1.00 75.69 291 SER A N 1
ATOM 2068 C CA . SER A 1 291 ? -45.204 -4.209 67.747 1.00 75.69 291 SER A CA 1
ATOM 2069 C C . SER A 1 291 ? -46.686 -3.887 67.954 1.00 75.69 291 SER A C 1
ATOM 2071 O O . SER A 1 291 ? -47.187 -4.041 69.068 1.00 75.69 291 SER A O 1
ATOM 2073 N N . ALA A 1 292 ? -47.402 -3.468 66.905 1.00 78.06 292 ALA A N 1
ATOM 2074 C CA . ALA A 1 292 ? -48.845 -3.235 66.965 1.00 78.06 292 ALA A CA 1
ATOM 2075 C C . ALA A 1 292 ? -49.612 -4.525 67.303 1.00 78.06 292 ALA A C 1
ATOM 2077 O O . ALA A 1 292 ? -50.458 -4.513 68.201 1.00 78.06 292 ALA A O 1
ATOM 2078 N N . ASP A 1 293 ? -49.244 -5.644 66.671 1.00 78.75 293 ASP A N 1
ATOM 2079 C CA . ASP A 1 293 ? -49.829 -6.959 66.954 1.00 78.75 293 ASP A CA 1
ATOM 2080 C C . ASP A 1 293 ? -49.561 -7.384 68.419 1.00 78.75 293 ASP A C 1
ATOM 2082 O O . ASP A 1 293 ? -50.457 -7.885 69.104 1.00 78.75 293 ASP A O 1
ATOM 2086 N N . MET A 1 294 ? -48.364 -7.121 68.966 1.00 71.19 294 MET A N 1
ATOM 2087 C CA . MET A 1 294 ? -48.066 -7.392 70.383 1.00 71.19 294 MET A CA 1
ATOM 2088 C C . MET A 1 294 ? -48.878 -6.527 71.357 1.00 71.19 294 MET A C 1
ATOM 2090 O O . MET A 1 294 ? -49.319 -7.030 72.394 1.00 71.19 294 MET A O 1
ATOM 2094 N N . VAL A 1 295 ? -49.094 -5.242 71.054 1.00 78.50 295 VAL A N 1
ATOM 2095 C CA . VAL A 1 295 ? -49.932 -4.356 71.884 1.00 78.50 295 VAL A CA 1
ATOM 2096 C C . VAL A 1 295 ? -51.368 -4.879 71.949 1.00 78.50 295 VAL A C 1
ATOM 2098 O O . VAL A 1 295 ? -51.963 -4.896 73.027 1.00 78.50 295 VAL A O 1
ATOM 2101 N N . GLU A 1 296 ? -51.908 -5.374 70.836 1.00 76.62 296 GLU A N 1
ATOM 2102 C CA . GLU A 1 296 ? -53.244 -5.973 70.798 1.00 76.62 296 GLU A CA 1
ATOM 2103 C C . GLU A 1 296 ? -53.337 -7.257 71.641 1.00 76.62 296 GLU A C 1
ATOM 2105 O O . GLU A 1 296 ? -54.288 -7.428 72.409 1.00 76.62 296 GLU A O 1
ATOM 2110 N N . VAL A 1 297 ? -52.321 -8.126 71.595 1.00 76.50 297 VAL A N 1
ATOM 2111 C CA . VAL A 1 297 ? -52.247 -9.321 72.459 1.00 76.50 297 VAL A CA 1
ATOM 2112 C C . VAL A 1 297 ? -52.218 -8.942 73.945 1.00 76.50 297 VAL A C 1
ATOM 2114 O O . VAL A 1 297 ? -52.933 -9.547 74.748 1.00 76.50 297 VAL A O 1
ATOM 2117 N N . VAL A 1 298 ? -51.441 -7.923 74.329 1.00 74.25 298 VAL A N 1
ATOM 2118 C CA . VAL A 1 298 ? -51.362 -7.449 75.723 1.00 74.25 298 VAL A CA 1
ATOM 2119 C C . VAL A 1 298 ? -52.688 -6.846 76.191 1.00 74.25 298 VAL A C 1
ATOM 2121 O O . VAL A 1 298 ? -53.124 -7.129 77.310 1.00 74.25 298 VAL A O 1
ATOM 2124 N N . LEU A 1 299 ? -53.357 -6.054 75.348 1.00 78.19 299 LEU A N 1
ATOM 2125 C CA . LEU A 1 299 ? -54.670 -5.479 75.657 1.00 78.19 299 LEU A CA 1
ATOM 2126 C C . LEU A 1 299 ? -55.738 -6.564 75.835 1.00 78.19 299 LEU A C 1
ATOM 2128 O O . LEU A 1 299 ? -56.527 -6.504 76.781 1.00 78.19 299 LEU A O 1
ATOM 2132 N N . ASN A 1 300 ? -55.740 -7.585 74.977 1.00 81.31 300 ASN A N 1
ATOM 2133 C CA . ASN A 1 300 ? -56.643 -8.727 75.114 1.00 81.31 300 ASN A CA 1
ATOM 2134 C C . ASN A 1 300 ? -56.377 -9.506 76.408 1.00 81.31 300 ASN A C 1
ATOM 2136 O O . ASN A 1 300 ? -57.319 -9.802 77.143 1.00 81.31 300 ASN A O 1
ATOM 2140 N N . LEU A 1 301 ? -55.110 -9.743 76.759 1.00 82.12 301 LEU A N 1
ATOM 2141 C CA . LEU A 1 301 ? -54.745 -10.399 78.016 1.00 82.12 301 LEU A CA 1
ATOM 2142 C C . LEU A 1 301 ? -55.178 -9.585 79.249 1.00 82.12 301 LEU A C 1
ATOM 2144 O O . LEU A 1 301 ? -55.686 -10.154 80.214 1.00 82.12 301 LEU A O 1
ATOM 2148 N N . GLN A 1 302 ? -55.018 -8.257 79.229 1.00 82.94 302 GLN A N 1
ATOM 2149 C CA . GLN A 1 302 ? -55.505 -7.385 80.305 1.00 82.94 302 GLN A CA 1
ATOM 2150 C C . GLN A 1 302 ? -57.030 -7.417 80.432 1.00 82.94 302 GLN A C 1
ATOM 2152 O O . GLN A 1 302 ? -57.549 -7.444 81.548 1.00 82.94 302 GLN A O 1
ATOM 2157 N N . ASN A 1 303 ? -57.759 -7.440 79.315 1.00 80.19 303 ASN A N 1
ATOM 2158 C CA . ASN A 1 303 ? -59.215 -7.560 79.330 1.00 80.19 303 ASN A CA 1
ATOM 2159 C C . ASN A 1 303 ? -59.671 -8.914 79.881 1.00 80.19 303 ASN A C 1
ATOM 2161 O O . ASN A 1 303 ? -60.579 -8.947 80.713 1.00 80.19 303 ASN A O 1
ATOM 2165 N N . GLU A 1 304 ? -59.021 -10.014 79.496 1.00 83.38 304 GLU A N 1
ATOM 2166 C CA . GLU A 1 304 ? -59.300 -11.330 80.075 1.00 83.38 304 GLU A CA 1
ATOM 2167 C C . GLU A 1 304 ? -58.978 -11.377 81.572 1.00 83.38 304 GLU A C 1
ATOM 2169 O O . GLU A 1 304 ? -59.776 -11.895 82.351 1.00 83.38 304 GLU A O 1
ATOM 2174 N N . GLN A 1 305 ? -57.868 -10.776 82.012 1.00 78.75 305 GLN A N 1
ATOM 2175 C CA . GLN A 1 305 ? -57.540 -10.664 83.437 1.00 78.75 305 GLN A CA 1
ATOM 2176 C C . GLN A 1 305 ? -58.566 -9.827 84.206 1.00 78.75 305 GLN A C 1
ATOM 2178 O O . GLN A 1 305 ? -58.992 -10.232 85.286 1.00 78.75 305 GLN A O 1
ATOM 2183 N N . ASN A 1 306 ? -59.005 -8.692 83.658 1.00 82.56 306 ASN A N 1
ATOM 2184 C CA . ASN A 1 306 ? -60.049 -7.865 84.263 1.00 82.56 306 ASN A CA 1
ATOM 2185 C C . ASN A 1 306 ? -61.387 -8.610 84.327 1.00 82.56 306 ASN A C 1
ATOM 2187 O O . ASN A 1 306 ? -62.066 -8.551 85.351 1.00 82.56 306 ASN A O 1
ATOM 2191 N N . MET A 1 307 ? -61.755 -9.349 83.277 1.00 78.56 307 MET A N 1
ATOM 2192 C CA . MET A 1 307 ? -62.953 -10.190 83.261 1.00 78.56 307 MET A CA 1
ATOM 2193 C C . MET A 1 307 ? -62.855 -11.315 84.296 1.00 78.56 307 MET A C 1
ATOM 2195 O O . MET A 1 307 ? -63.815 -11.553 85.030 1.00 78.56 307 MET A O 1
ATOM 2199 N N . LEU A 1 308 ? -61.699 -11.974 84.412 1.00 77.56 308 LEU A N 1
ATOM 2200 C CA . LEU A 1 308 ? -61.425 -12.975 85.444 1.00 77.56 308 LEU A CA 1
ATOM 2201 C C . LEU A 1 308 ? -61.543 -12.374 86.846 1.00 77.56 308 LEU A C 1
ATOM 2203 O O . LEU A 1 308 ? -62.227 -12.947 87.689 1.00 77.56 308 LEU A O 1
ATOM 2207 N N . GLN A 1 309 ? -60.954 -11.202 87.098 1.00 78.62 309 GLN A N 1
ATOM 2208 C CA . GLN A 1 309 ? -61.077 -10.502 88.380 1.00 78.62 309 GLN A CA 1
ATOM 2209 C C . GLN A 1 309 ? -62.524 -10.098 88.684 1.00 78.62 309 GLN A C 1
ATOM 2211 O O . GLN A 1 309 ? -62.985 -10.311 89.804 1.00 78.62 309 GLN A O 1
ATOM 2216 N N . TYR A 1 310 ? -63.274 -9.588 87.702 1.00 80.25 310 TYR A N 1
ATOM 2217 C CA . TYR A 1 310 ? -64.705 -9.300 87.848 1.00 80.25 310 TYR A CA 1
ATOM 2218 C C . TYR A 1 310 ? -65.517 -10.562 88.133 1.00 80.25 310 TYR A C 1
ATOM 2220 O O . TYR A 1 310 ? -66.420 -10.538 88.969 1.00 80.25 310 TYR A O 1
ATOM 2228 N N . THR A 1 311 ? -65.189 -11.668 87.468 1.00 77.00 311 THR A N 1
ATOM 2229 C CA . THR A 1 311 ? -65.832 -12.968 87.679 1.00 77.00 311 THR A CA 1
ATOM 2230 C C . THR A 1 311 ? -65.534 -13.476 89.081 1.00 77.00 311 THR A C 1
ATOM 2232 O O . THR A 1 311 ? -66.462 -13.873 89.780 1.00 77.00 311 THR A O 1
ATOM 2235 N N . PHE A 1 312 ? -64.289 -13.384 89.554 1.00 75.38 312 PHE A N 1
ATOM 2236 C CA . PHE A 1 312 ? -63.925 -13.723 90.929 1.00 75.38 312 PHE A CA 1
ATOM 2237 C C . PHE A 1 312 ? -64.597 -12.809 91.952 1.00 75.38 312 PHE A C 1
ATOM 2239 O O . PHE A 1 312 ? -65.121 -13.313 92.936 1.00 75.38 312 PHE A O 1
ATOM 2246 N N . ALA A 1 313 ? -64.659 -11.497 91.722 1.00 75.50 313 ALA A N 1
ATOM 2247 C CA . ALA A 1 313 ? -65.338 -10.558 92.614 1.00 75.50 313 ALA A CA 1
ATOM 2248 C C . ALA A 1 313 ? -66.854 -10.804 92.661 1.00 75.50 313 ALA A C 1
ATOM 2250 O O . ALA A 1 313 ? -67.456 -10.779 93.732 1.00 75.50 313 ALA A O 1
ATOM 2251 N N . THR A 1 314 ? -67.476 -11.101 91.518 1.00 69.69 314 THR A N 1
ATOM 2252 C CA . THR A 1 314 ? -68.903 -11.447 91.423 1.00 69.69 314 THR A CA 1
ATOM 2253 C C . THR A 1 314 ? -69.186 -12.799 92.072 1.00 69.69 314 THR A C 1
ATOM 2255 O O . THR A 1 314 ? -70.160 -12.932 92.805 1.00 69.69 314 THR A O 1
ATOM 2258 N N . THR A 1 315 ? -68.310 -13.784 91.866 1.00 69.69 315 THR A N 1
ATOM 2259 C CA . THR A 1 315 ? -68.396 -15.111 92.491 1.00 69.69 315 THR A CA 1
ATOM 2260 C C . THR A 1 315 ? -68.194 -15.008 94.003 1.00 69.69 315 THR A C 1
ATOM 2262 O O . THR A 1 315 ? -68.990 -15.550 94.758 1.00 69.69 315 THR A O 1
ATOM 2265 N N . SER A 1 316 ? -67.211 -14.232 94.465 1.00 67.31 316 SER A N 1
ATOM 2266 C CA . SER A 1 316 ? -67.000 -13.922 95.883 1.00 67.31 316 SER A CA 1
ATOM 2267 C C . SER A 1 316 ? -68.209 -13.205 96.479 1.00 67.31 316 SER A C 1
ATOM 2269 O O . SER A 1 316 ? -68.633 -13.553 97.570 1.00 67.31 316 SER A O 1
ATOM 2271 N N . ARG A 1 317 ? -68.834 -12.269 95.751 1.00 63.53 317 ARG A N 1
ATOM 2272 C CA . ARG A 1 317 ? -70.062 -11.586 96.187 1.00 63.53 317 ARG A CA 1
ATOM 2273 C C . ARG A 1 317 ? -71.280 -12.514 96.217 1.00 63.53 317 ARG A C 1
ATOM 2275 O O . ARG A 1 317 ? -72.123 -12.360 97.091 1.00 63.53 317 ARG A O 1
ATOM 2282 N N . LEU A 1 318 ? -71.374 -13.482 95.302 1.00 59.28 318 LEU A N 1
ATOM 2283 C CA . LEU A 1 318 ? -72.377 -14.555 95.336 1.00 59.28 318 LEU A CA 1
ATOM 2284 C C . LEU A 1 318 ? -72.168 -15.487 96.537 1.00 59.28 318 LEU A C 1
ATOM 2286 O O . LEU A 1 318 ? -73.148 -15.883 97.158 1.00 59.28 318 LEU A O 1
ATOM 2290 N N . PHE A 1 319 ? -70.918 -15.794 96.890 1.00 60.06 319 PHE A N 1
ATOM 2291 C CA . PHE A 1 319 ? -70.584 -16.555 98.097 1.00 60.06 319 PHE A CA 1
ATOM 2292 C C . PHE A 1 319 ? -70.749 -15.735 99.395 1.00 60.06 319 PHE A C 1
ATOM 2294 O O . PHE A 1 319 ? -71.077 -16.317 100.426 1.00 60.06 319 PHE A O 1
ATOM 2301 N N . ASP A 1 320 ? -70.611 -14.404 99.350 1.00 58.84 320 ASP A N 1
ATOM 2302 C CA . ASP A 1 320 ? -70.881 -13.491 100.476 1.00 58.84 320 ASP A CA 1
ATOM 2303 C C . ASP A 1 320 ? -72.381 -13.211 100.689 1.00 58.84 320 ASP A C 1
ATOM 2305 O O . ASP A 1 320 ? -72.786 -12.863 101.804 1.00 58.84 320 ASP A O 1
ATOM 2309 N N . ILE A 1 321 ? -73.241 -13.407 99.674 1.00 55.59 321 ILE A N 1
ATOM 2310 C CA . ILE A 1 321 ? -74.701 -13.501 99.859 1.00 55.59 321 ILE A CA 1
ATOM 2311 C C . ILE A 1 321 ? -74.993 -14.871 100.476 1.00 55.59 321 ILE A C 1
ATOM 2313 O O . ILE A 1 321 ? -75.488 -15.813 99.862 1.00 55.59 321 ILE A O 1
ATOM 2317 N N . ASN A 1 322 ? -74.647 -14.970 101.751 1.00 48.56 322 ASN A N 1
ATOM 2318 C CA . ASN A 1 322 ? -74.999 -16.074 102.608 1.00 48.56 322 ASN A CA 1
ATOM 2319 C C . ASN A 1 322 ? -76.525 -16.241 102.603 1.00 48.56 322 ASN A C 1
ATOM 2321 O O . ASN A 1 322 ? -77.258 -15.398 103.124 1.00 48.56 322 ASN A O 1
ATOM 2325 N N . LEU A 1 323 ? -76.997 -17.392 102.113 1.00 49.44 323 LEU A N 1
ATOM 2326 C CA . LEU A 1 323 ? -78.361 -17.897 102.330 1.00 49.44 323 LEU A CA 1
ATOM 2327 C C . LEU A 1 323 ? -78.747 -17.937 103.829 1.00 49.44 323 LEU A C 1
ATOM 2329 O O . LEU A 1 323 ? -79.924 -18.051 104.161 1.00 49.44 323 LEU A O 1
ATOM 2333 N N . LEU A 1 324 ? -77.778 -17.780 104.740 1.00 53.28 324 LEU A N 1
ATOM 2334 C CA . LEU A 1 324 ? -77.984 -17.618 106.181 1.00 53.28 324 LEU A CA 1
ATOM 2335 C C . LEU A 1 324 ? -78.610 -16.274 106.603 1.00 53.28 324 LEU A C 1
ATOM 2337 O O . LEU A 1 324 ? -79.131 -16.210 107.711 1.00 53.28 324 LEU A O 1
ATOM 2341 N N . ASN A 1 325 ? -78.626 -15.235 105.758 1.00 50.94 325 ASN A N 1
ATOM 2342 C CA . ASN A 1 325 ? -79.283 -13.956 106.089 1.00 50.94 325 ASN A CA 1
ATOM 2343 C C . ASN A 1 325 ? -80.773 -13.895 105.705 1.00 50.94 325 ASN A C 1
ATOM 2345 O O . ASN A 1 325 ? -81.437 -12.916 106.023 1.00 50.94 325 ASN A O 1
ATOM 2349 N N . PHE A 1 326 ? -81.317 -14.924 105.045 1.00 53.88 326 PHE A N 1
ATOM 2350 C CA . PHE A 1 326 ? -82.756 -15.005 104.743 1.00 53.88 326 PHE A CA 1
ATOM 2351 C C . PHE A 1 326 ? -83.536 -15.880 105.746 1.00 53.88 326 PHE A C 1
ATOM 2353 O O . PHE A 1 326 ? -84.737 -16.082 105.587 1.00 53.88 326 PHE A O 1
ATOM 2360 N N . LEU A 1 327 ? -82.864 -16.398 106.785 1.00 50.25 327 LEU A N 1
ATOM 2361 C CA . LEU A 1 327 ? -83.451 -17.249 107.830 1.00 50.25 327 LEU A CA 1
ATOM 2362 C C . LEU A 1 327 ? -83.112 -16.791 109.259 1.00 50.25 327 LEU A C 1
ATOM 2364 O O . LEU A 1 327 ? -82.903 -17.627 110.143 1.00 50.25 327 LEU A O 1
ATOM 2368 N N . ARG A 1 328 ? -83.109 -15.478 109.514 1.00 43.00 328 ARG A N 1
ATOM 2369 C CA . ARG A 1 328 ? -83.326 -14.947 110.867 1.00 43.00 328 ARG A CA 1
ATOM 2370 C C . ARG A 1 328 ? -83.773 -13.495 110.883 1.00 43.00 328 ARG A C 1
ATOM 2372 O O . ARG A 1 328 ? -83.059 -12.663 110.293 1.00 43.00 328 ARG A O 1
#

Sequence (328 aa):
ASVRYQGANIRGTITTTSGASIDSLYTGREIFQSQSRGDTIVLGNTGAAVGTAADSGVGGATLSVAHTSTSFAAGSGVLTGTDSATGDTVLGPAGAHKLTIVDTSGTGAFGTISLDGGPEVNFTAADTNLLVTSGTGDKVYLDTTAITAGFSGDVDITGTGTLSTDGGATTIPIDFSANQQVVDSVTGQVTNIDSSGILRAGEASVEFSGTADAFTVLKQLREDLLNTRGLSNEELGDALNRRVADLDRHRDNILTIVGDQSATLESLEATQQRLEEVQLNLAGVISDRESADMVEVVLNLQNEQNMLQYTFATTSRLFDINLLNFLR

pLDDT: mean 86.85, std 12.02, range [39.94, 97.69]